Protein AF-A0A1X9T159-F1 (afdb_monomer)

Structure (mmCIF, N/CA/C/O backbone):
data_AF-A0A1X9T159-F1
#
_entry.id   AF-A0A1X9T159-F1
#
loop_
_atom_site.group_PDB
_atom_site.id
_atom_site.type_symbol
_atom_site.label_atom_id
_atom_site.label_alt_id
_atom_site.label_comp_id
_atom_site.label_asym_id
_atom_site.label_entity_id
_atom_site.label_seq_id
_atom_site.pdbx_PDB_ins_code
_atom_site.Cartn_x
_atom_site.Cartn_y
_atom_site.Cartn_z
_atom_site.occupancy
_atom_site.B_iso_or_equiv
_atom_site.auth_seq_id
_atom_site.auth_comp_id
_atom_site.auth_asym_id
_atom_site.auth_atom_id
_atom_site.pdbx_PDB_model_num
ATOM 1 N N . MET A 1 1 ? -26.073 11.735 0.065 1.00 35.75 1 MET A N 1
ATOM 2 C CA . MET A 1 1 ? -25.604 10.568 0.854 1.00 35.75 1 MET A CA 1
ATOM 3 C C . MET A 1 1 ? -25.920 10.839 2.324 1.00 35.75 1 MET A C 1
ATOM 5 O O . MET A 1 1 ? -25.965 12.012 2.668 1.00 35.75 1 MET A O 1
ATOM 9 N N . PRO A 1 2 ? -26.220 9.846 3.181 1.00 28.45 2 PRO A N 1
ATOM 10 C CA . PRO A 1 2 ? -26.526 10.132 4.581 1.00 28.45 2 PRO A CA 1
ATOM 11 C C . PRO A 1 2 ? -25.245 10.512 5.338 1.00 28.45 2 PRO A C 1
ATOM 13 O O . PRO A 1 2 ? -24.278 9.751 5.332 1.00 28.45 2 PRO A O 1
ATOM 16 N N . ASN A 1 3 ? -25.256 11.681 5.982 1.00 31.55 3 ASN A N 1
ATOM 17 C CA . ASN A 1 3 ? -24.201 12.163 6.872 1.00 31.55 3 ASN A CA 1
ATOM 18 C C . ASN A 1 3 ? -24.038 11.200 8.055 1.00 31.55 3 ASN A C 1
ATOM 20 O O . ASN A 1 3 ? -24.925 11.094 8.903 1.00 31.55 3 ASN A O 1
ATOM 24 N N . ILE A 1 4 ? -22.915 10.482 8.116 1.00 37.25 4 ILE A N 1
ATOM 25 C CA . ILE A 1 4 ? -22.576 9.648 9.273 1.00 37.25 4 ILE A CA 1
ATOM 26 C C . ILE A 1 4 ? -21.888 10.547 10.303 1.00 37.25 4 ILE A C 1
ATOM 28 O O . ILE A 1 4 ? -20.709 10.864 10.183 1.00 37.25 4 ILE A O 1
ATOM 32 N N . THR A 1 5 ? -22.629 10.948 11.334 1.00 35.34 5 THR A N 1
ATOM 33 C CA . THR A 1 5 ? -22.074 11.654 12.495 1.00 35.34 5 THR A CA 1
ATOM 34 C C . THR A 1 5 ? -21.415 10.637 13.428 1.00 35.34 5 THR A C 1
ATOM 36 O O . THR A 1 5 ? -22.101 9.908 14.143 1.00 35.34 5 THR A O 1
ATOM 39 N N . LEU A 1 6 ? -20.082 10.569 13.436 1.00 38.62 6 LEU A N 1
ATOM 40 C CA . LEU A 1 6 ? -19.331 9.793 14.428 1.00 38.62 6 LEU A CA 1
ATOM 41 C C . LEU A 1 6 ? -19.043 10.684 15.640 1.00 38.62 6 LEU A C 1
ATOM 43 O O . LEU A 1 6 ? -18.161 11.536 15.603 1.00 38.62 6 LEU A O 1
ATOM 47 N N . GLY A 1 7 ? -19.819 10.503 16.709 1.00 31.33 7 GLY A N 1
ATOM 48 C CA . GLY A 1 7 ? -19.561 11.146 17.993 1.00 31.33 7 GLY A CA 1
ATOM 49 C C . GLY A 1 7 ? -18.451 10.414 18.740 1.00 31.33 7 GLY A C 1
ATOM 50 O O . GLY A 1 7 ? -18.676 9.331 19.276 1.00 31.33 7 GLY A O 1
ATOM 51 N N . PHE A 1 8 ? -17.260 11.003 18.799 1.00 38.16 8 PHE A N 1
ATOM 52 C CA . PHE A 1 8 ? -16.244 10.593 19.764 1.00 38.16 8 PHE A CA 1
ATOM 53 C C . PHE A 1 8 ? -16.618 11.194 21.123 1.00 38.16 8 PHE A C 1
ATOM 55 O O . PHE A 1 8 ? -16.882 12.393 21.217 1.00 38.16 8 PHE A O 1
ATOM 62 N N . ARG A 1 9 ? -16.692 10.370 22.177 1.00 30.67 9 ARG A N 1
ATOM 63 C CA . ARG A 1 9 ? -16.934 10.846 23.549 1.00 30.67 9 ARG A CA 1
ATOM 64 C C . ARG A 1 9 ? -15.690 11.580 24.056 1.00 30.67 9 ARG A C 1
ATOM 66 O O . ARG A 1 9 ? -14.872 11.009 24.766 1.00 30.67 9 ARG A O 1
ATOM 73 N N . PHE A 1 10 ? -15.584 12.857 23.725 1.00 34.25 10 PHE A N 1
ATOM 74 C CA . PHE A 1 10 ? -14.921 13.829 24.582 1.00 34.25 10 PHE A CA 1
ATOM 75 C C . PHE A 1 10 ? -15.982 14.425 25.502 1.00 34.25 10 PHE A C 1
ATOM 77 O O . PHE A 1 10 ? -17.131 14.596 25.091 1.00 34.25 10 PHE A O 1
ATOM 84 N N . LYS A 1 11 ? -15.624 14.719 26.754 1.00 34.88 11 LYS A N 1
ATOM 85 C CA . LYS A 1 11 ? -16.440 15.608 27.583 1.00 34.88 11 LYS A CA 1
ATOM 86 C C . LYS A 1 11 ? -16.699 16.885 26.760 1.00 34.88 11 LYS A C 1
ATOM 88 O O . LYS A 1 11 ? -15.767 17.599 26.419 1.00 34.88 11 LYS A O 1
ATOM 93 N N . GLU A 1 12 ? -17.959 17.055 26.368 1.00 31.53 12 GLU A N 1
ATOM 94 C CA . GLU A 1 12 ? -18.596 18.267 25.833 1.00 31.53 12 GLU A CA 1
ATOM 95 C C . GLU A 1 12 ? -18.164 18.849 24.472 1.00 31.53 12 GLU A C 1
ATOM 97 O O . GLU A 1 12 ? -18.587 19.951 24.143 1.00 31.53 12 GLU A O 1
ATOM 102 N N . PHE A 1 13 ? -17.470 18.112 23.596 1.00 28.25 13 PHE A N 1
ATOM 103 C CA . PHE A 1 13 ? -17.322 18.531 22.187 1.00 28.25 13 PHE A CA 1
ATOM 104 C C . PHE A 1 13 ? -17.550 17.370 21.208 1.00 28.25 13 PHE A C 1
ATOM 106 O O . PHE A 1 13 ? -16.718 16.476 21.065 1.00 28.25 13 PHE A O 1
ATOM 113 N N . ILE A 1 14 ? -18.680 17.393 20.487 1.00 35.16 14 ILE A N 1
ATOM 114 C CA . ILE A 1 14 ? -18.911 16.524 19.323 1.00 35.16 14 ILE A CA 1
ATOM 115 C C . ILE A 1 14 ? -18.157 17.134 18.139 1.00 35.16 14 ILE A C 1
ATOM 117 O O . ILE A 1 14 ? -18.641 18.056 17.483 1.00 35.16 14 ILE A O 1
ATOM 121 N N . MET A 1 15 ? -16.965 16.616 17.849 1.00 35.03 15 MET A N 1
ATOM 122 C CA . MET A 1 15 ? -16.254 16.945 16.616 1.00 35.03 15 MET A CA 1
ATOM 123 C C . MET A 1 15 ? -16.992 16.277 15.444 1.00 35.03 15 MET A C 1
ATOM 125 O O . MET A 1 15 ? -16.942 15.058 15.281 1.00 35.03 15 MET A O 1
ATOM 129 N N . LYS A 1 16 ? -17.719 17.058 14.636 1.00 38.03 16 LYS A N 1
ATOM 130 C CA . LYS A 1 16 ? -18.302 16.582 13.373 1.00 38.03 16 LYS A CA 1
ATOM 131 C C . LYS A 1 16 ? -17.158 16.314 12.391 1.00 38.03 16 LYS A C 1
ATOM 133 O O . LYS A 1 16 ? -16.663 17.231 11.747 1.00 38.03 16 LYS A O 1
ATOM 138 N N . ILE A 1 17 ? -16.695 15.069 12.305 1.00 45.28 17 ILE A N 1
ATOM 139 C CA . ILE A 1 17 ? -15.738 14.676 11.268 1.00 45.28 17 ILE A CA 1
ATOM 140 C C . ILE A 1 17 ? -16.513 14.554 9.958 1.00 45.28 17 ILE A C 1
ATOM 142 O O . ILE A 1 17 ? -17.240 13.585 9.753 1.00 45.28 17 ILE A O 1
ATOM 146 N N . GLU A 1 18 ? -16.351 15.521 9.060 1.00 46.72 18 GLU A N 1
ATOM 147 C CA . GLU A 1 18 ? -16.756 15.363 7.664 1.00 46.72 18 GLU A CA 1
ATOM 148 C C . GLU A 1 18 ? -15.850 14.307 7.015 1.00 46.72 18 GLU A C 1
ATOM 150 O O . GLU A 1 18 ? -14.733 14.577 6.562 1.00 46.72 18 GLU A O 1
ATOM 155 N N . VAL A 1 19 ? -16.331 13.063 7.008 1.00 56.28 19 VAL A N 1
ATOM 156 C CA . VAL A 1 19 ? -15.742 11.935 6.264 1.00 56.28 19 VAL A CA 1
ATOM 157 C C . VAL A 1 19 ? -15.712 12.229 4.752 1.00 56.28 19 VAL A C 1
ATOM 159 O O . VAL A 1 19 ? -14.929 11.628 4.023 1.00 56.28 19 VAL A O 1
ATOM 162 N N . GLU A 1 20 ? -16.499 13.213 4.299 1.00 55.28 20 GLU A N 1
ATOM 163 C CA . GLU A 1 20 ? -16.811 13.524 2.899 1.00 55.28 20 GLU A CA 1
ATOM 164 C C . GLU A 1 20 ? -15.613 13.765 1.977 1.00 55.28 20 GLU A C 1
ATOM 166 O O . GLU A 1 20 ? -15.715 13.467 0.791 1.00 55.28 20 GLU A O 1
ATOM 171 N N . LYS A 1 21 ? -14.476 14.274 2.468 1.00 68.88 21 LYS A N 1
ATOM 172 C CA . LYS A 1 21 ? -13.348 14.576 1.566 1.00 68.88 21 LYS A CA 1
ATOM 173 C C . LYS A 1 21 ? -12.429 13.385 1.296 1.00 68.88 21 LYS A C 1
ATOM 175 O O . LYS A 1 21 ? -11.822 13.323 0.238 1.00 68.88 21 LYS A O 1
ATOM 180 N N . GLY A 1 22 ? -12.308 12.432 2.226 1.00 82.44 22 GLY A N 1
ATOM 181 C CA . GLY A 1 22 ? -11.391 11.289 2.070 1.00 82.44 22 GLY A CA 1
ATOM 182 C C . GLY A 1 22 ? -9.904 11.649 1.929 1.00 82.44 22 GLY A C 1
ATOM 183 O O . GLY A 1 22 ? -9.109 10.820 1.503 1.00 82.44 22 GLY A O 1
ATOM 184 N N . ASP A 1 23 ? -9.518 12.871 2.278 1.00 88.88 23 ASP A N 1
ATOM 185 C CA . ASP A 1 23 ? -8.164 13.397 2.117 1.00 88.88 23 ASP A CA 1
ATOM 186 C C . ASP A 1 23 ? -7.140 12.680 3.005 1.00 88.88 23 ASP A C 1
ATOM 188 O O . ASP A 1 23 ? -7.198 12.776 4.237 1.00 88.88 23 ASP A O 1
ATOM 192 N N . LEU A 1 24 ? -6.167 12.002 2.388 1.00 91.25 24 LEU A N 1
ATOM 193 C CA . LEU A 1 24 ? -5.085 11.319 3.090 1.00 91.25 24 LEU A CA 1
ATOM 194 C C . LEU A 1 24 ? -3.722 11.791 2.581 1.00 91.25 24 LEU A C 1
ATOM 196 O O . LEU A 1 24 ? -3.432 11.745 1.390 1.00 91.25 24 LEU A O 1
ATOM 200 N N . SER A 1 25 ? -2.862 12.204 3.512 1.00 90.81 25 SER A N 1
ATOM 201 C CA . SER A 1 25 ? -1.459 12.518 3.243 1.00 90.81 25 SER A CA 1
ATOM 202 C C . SER A 1 25 ? -0.529 11.848 4.239 1.00 90.81 25 SER A C 1
ATOM 204 O O . SER A 1 25 ? -0.899 11.670 5.398 1.00 90.81 25 SER A O 1
ATOM 206 N N . TYR A 1 26 ? 0.682 11.506 3.818 1.00 90.44 26 TYR A N 1
ATOM 207 C CA . TYR A 1 26 ? 1.738 10.997 4.697 1.00 90.44 26 TYR A CA 1
ATOM 208 C C . TYR A 1 26 ? 3.111 11.171 4.034 1.00 90.44 26 TYR A C 1
ATOM 210 O O . TYR A 1 26 ? 3.201 11.398 2.826 1.00 90.44 26 TYR A O 1
ATOM 218 N N . ALA A 1 27 ? 4.185 11.085 4.820 1.00 89.75 27 ALA A N 1
ATOM 219 C CA . ALA A 1 27 ? 5.559 11.239 4.344 1.00 89.75 27 ALA A CA 1
ATOM 220 C C . ALA A 1 27 ? 5.908 10.219 3.249 1.00 89.75 27 ALA A C 1
ATOM 222 O O . ALA A 1 27 ? 5.654 9.026 3.413 1.00 89.75 27 ALA A O 1
ATOM 223 N N . ASN A 1 28 ? 6.597 10.649 2.188 1.00 85.38 28 ASN A N 1
ATOM 224 C CA . ASN A 1 28 ? 7.065 9.748 1.124 1.00 85.38 28 ASN A CA 1
ATOM 225 C C . ASN A 1 28 ? 7.920 8.588 1.668 1.00 85.38 28 ASN A C 1
ATOM 227 O O . ASN A 1 28 ? 7.867 7.477 1.142 1.00 85.38 28 ASN A O 1
ATOM 231 N N . GLU A 1 29 ? 8.658 8.823 2.760 1.00 83.62 29 GLU A N 1
ATOM 232 C CA . GLU A 1 29 ? 9.450 7.795 3.445 1.00 83.62 29 GLU A CA 1
ATOM 233 C C . GLU A 1 29 ? 8.598 6.576 3.837 1.00 83.62 29 GLU A C 1
ATOM 235 O O . GLU A 1 29 ? 9.060 5.445 3.709 1.00 83.62 29 GLU A O 1
ATOM 240 N N . MET A 1 30 ? 7.329 6.769 4.214 1.00 85.50 30 MET A N 1
ATOM 241 C CA . MET A 1 30 ? 6.422 5.675 4.572 1.00 85.50 30 MET A CA 1
ATOM 242 C C . MET A 1 30 ? 6.231 4.678 3.424 1.00 85.50 30 MET A C 1
ATOM 244 O O . MET A 1 30 ? 6.241 3.473 3.656 1.00 85.50 30 MET A O 1
ATOM 248 N N . ASN A 1 31 ? 6.092 5.156 2.182 1.00 82.38 31 ASN A N 1
ATOM 249 C CA . ASN A 1 31 ? 5.940 4.285 1.011 1.00 82.38 31 ASN A CA 1
ATOM 250 C C . ASN A 1 31 ? 7.198 3.469 0.721 1.00 82.38 31 ASN A C 1
ATOM 252 O O . ASN A 1 31 ? 7.088 2.312 0.331 1.00 82.38 31 ASN A O 1
ATOM 256 N N . MET A 1 32 ? 8.370 4.082 0.890 1.00 73.81 32 MET A N 1
ATOM 257 C CA . MET A 1 32 ? 9.659 3.451 0.592 1.00 73.81 32 MET A CA 1
ATOM 258 C C . MET A 1 32 ? 10.083 2.459 1.676 1.00 73.81 32 MET A C 1
ATOM 260 O O . MET A 1 32 ? 10.881 1.563 1.421 1.00 73.81 32 MET A O 1
ATOM 264 N N . THR A 1 33 ? 9.559 2.638 2.886 1.00 73.94 33 THR A N 1
ATOM 265 C CA . THR A 1 33 ? 10.037 1.943 4.079 1.00 73.94 33 THR A CA 1
ATOM 266 C C . THR A 1 33 ? 9.091 0.844 4.550 1.00 73.94 33 THR A C 1
ATOM 268 O O . THR A 1 33 ? 9.539 -0.160 5.104 1.00 73.94 33 THR A O 1
ATOM 271 N N . LEU A 1 34 ? 7.779 1.009 4.358 1.00 78.75 34 LEU A N 1
ATOM 272 C CA . LEU A 1 34 ? 6.819 -0.017 4.748 1.00 78.75 34 LEU A CA 1
ATOM 273 C C . LEU A 1 34 ? 6.783 -1.143 3.723 1.00 78.75 34 LEU A C 1
ATOM 275 O O . LEU A 1 34 ? 6.321 -0.972 2.595 1.00 78.75 34 LEU A O 1
ATOM 279 N N . SER A 1 35 ? 7.199 -2.323 4.170 1.00 76.38 35 SER A N 1
ATOM 280 C CA . SER A 1 35 ? 7.023 -3.562 3.426 1.00 76.38 35 SER A CA 1
ATOM 281 C C . SER A 1 35 ? 5.671 -4.174 3.775 1.00 76.38 35 SER A C 1
ATOM 283 O O . SER A 1 35 ? 5.401 -4.513 4.928 1.00 76.38 35 SER A O 1
ATOM 285 N N . PHE A 1 36 ? 4.803 -4.313 2.775 1.00 86.69 36 PHE A N 1
ATOM 286 C CA . PHE A 1 36 ? 3.519 -4.987 2.949 1.00 86.69 36 PHE A CA 1
ATOM 287 C C . PHE A 1 36 ? 3.68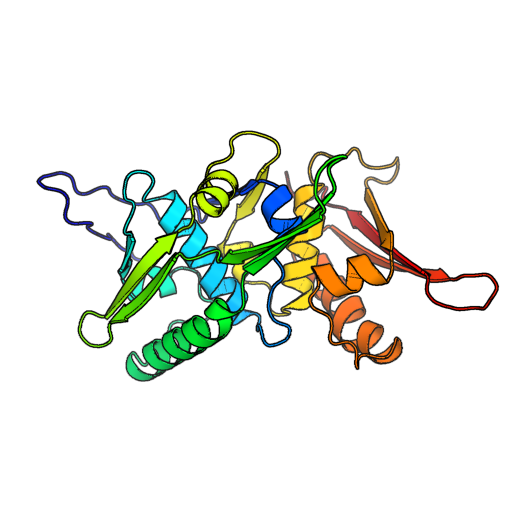4 -6.497 2.723 1.00 86.69 36 PHE A C 1
ATOM 289 O O . PHE A 1 36 ? 4.439 -6.899 1.833 1.00 86.69 36 PHE A O 1
ATOM 296 N N . PRO A 1 37 ? 2.966 -7.355 3.466 1.00 87.56 37 PRO A N 1
ATOM 297 C CA . PRO A 1 37 ? 3.009 -8.795 3.253 1.00 87.56 37 PRO A CA 1
ATOM 298 C C . PRO A 1 37 ? 2.580 -9.172 1.833 1.00 87.56 37 PRO A C 1
ATOM 300 O O . PRO A 1 37 ? 1.602 -8.641 1.309 1.00 87.56 37 PRO A O 1
ATOM 303 N N . GLU A 1 38 ? 3.229 -10.167 1.227 1.00 89.31 38 GLU A N 1
ATOM 304 C CA . GLU A 1 38 ? 2.828 -10.679 -0.095 1.00 89.31 38 GLU A CA 1
ATOM 305 C C . GLU A 1 38 ? 1.365 -11.169 -0.121 1.00 89.31 38 GLU A C 1
ATOM 307 O O . GLU A 1 38 ? 0.717 -11.163 -1.172 1.00 89.31 38 GLU A O 1
ATOM 312 N N . SER A 1 39 ? 0.833 -11.577 1.036 1.00 90.06 39 SER A N 1
ATOM 313 C CA . SER A 1 39 ? -0.543 -12.041 1.240 1.00 90.06 39 SER A CA 1
ATOM 314 C C . SER A 1 39 ? -1.585 -10.920 1.312 1.00 90.06 39 SER A C 1
ATOM 316 O O . SER A 1 39 ? -2.783 -11.220 1.326 1.00 90.06 39 SER A O 1
ATOM 318 N N . PHE A 1 40 ? -1.173 -9.645 1.335 1.00 92.06 40 PHE A N 1
ATOM 319 C CA . PHE A 1 40 ? -2.111 -8.527 1.279 1.00 92.06 40 PHE A CA 1
ATOM 320 C C . PHE A 1 40 ? -2.922 -8.563 -0.016 1.00 92.06 40 PHE A C 1
ATOM 322 O O . PHE A 1 40 ? -2.416 -8.824 -1.111 1.00 92.06 40 PHE A O 1
ATOM 329 N N . THR A 1 41 ? -4.204 -8.276 0.134 1.00 93.38 41 THR A N 1
ATOM 330 C CA . THR A 1 41 ? -5.185 -8.100 -0.931 1.00 93.38 41 THR A CA 1
ATOM 331 C C . THR A 1 41 ? -5.484 -6.615 -1.121 1.00 93.38 41 THR A C 1
ATOM 333 O O . THR A 1 41 ? -5.100 -5.772 -0.309 1.00 93.38 41 THR A O 1
ATOM 336 N N . ALA A 1 42 ? -6.216 -6.277 -2.182 1.00 94.12 42 ALA A N 1
ATOM 337 C CA . ALA A 1 42 ? -6.700 -4.914 -2.388 1.00 94.12 42 ALA A CA 1
ATOM 338 C C . ALA A 1 42 ? -7.565 -4.415 -1.213 1.00 94.12 42 ALA A C 1
ATOM 340 O O . ALA A 1 42 ? -7.446 -3.258 -0.814 1.00 94.12 42 ALA A O 1
ATOM 341 N N . SER A 1 43 ? -8.372 -5.294 -0.612 1.00 92.25 43 SER A N 1
ATOM 342 C CA . SER A 1 43 ? -9.180 -4.966 0.566 1.00 92.25 43 SER A CA 1
ATOM 343 C C . SER A 1 43 ? -8.336 -4.724 1.817 1.00 92.25 43 SER A C 1
ATOM 345 O O . SER A 1 43 ? -8.666 -3.833 2.594 1.00 92.25 43 SER A O 1
ATOM 347 N N . ASP A 1 44 ? -7.230 -5.454 2.000 1.00 93.81 44 ASP A N 1
ATOM 348 C CA . ASP A 1 44 ? -6.319 -5.209 3.127 1.00 93.81 44 ASP A CA 1
ATOM 349 C C . ASP A 1 44 ? -5.645 -3.830 2.992 1.00 93.81 44 ASP A C 1
ATOM 351 O O . ASP A 1 44 ? -5.532 -3.098 3.973 1.00 93.81 44 ASP A O 1
ATOM 355 N N . PHE A 1 45 ? -5.274 -3.419 1.772 1.00 94.69 45 PHE A N 1
ATOM 356 C CA . PHE A 1 45 ? -4.807 -2.050 1.518 1.00 94.69 45 PHE A CA 1
ATOM 357 C C . PHE A 1 45 ? -5.876 -1.003 1.841 1.00 94.69 45 PHE A C 1
ATOM 359 O O . PHE A 1 45 ? -5.572 -0.004 2.491 1.00 94.69 45 PHE A O 1
ATOM 366 N N . ASN A 1 46 ? -7.122 -1.232 1.420 1.00 94.75 46 ASN A N 1
ATOM 367 C CA . ASN A 1 46 ? -8.229 -0.324 1.722 1.00 94.75 46 ASN A CA 1
ATOM 368 C C . ASN A 1 46 ? -8.420 -0.170 3.234 1.00 94.75 46 ASN A C 1
ATOM 370 O O . ASN A 1 46 ? -8.524 0.951 3.727 1.00 94.75 46 ASN A O 1
ATOM 374 N N . MET A 1 47 ? -8.399 -1.283 3.972 1.00 94.06 47 MET A N 1
ATOM 375 C CA . MET A 1 47 ? -8.503 -1.285 5.430 1.00 94.06 47 MET A CA 1
ATOM 376 C C . MET A 1 47 ? -7.345 -0.517 6.077 1.00 94.06 47 MET A C 1
ATOM 378 O O . MET A 1 47 ? -7.580 0.360 6.905 1.00 94.06 47 MET A O 1
ATOM 382 N N . PHE A 1 48 ? -6.103 -0.785 5.663 1.00 94.81 48 PHE A N 1
ATOM 383 C CA . PHE A 1 48 ? -4.925 -0.110 6.208 1.00 94.81 48 PHE A CA 1
ATOM 384 C C . PHE A 1 48 ? -4.983 1.409 6.030 1.00 94.81 48 PHE A C 1
ATOM 386 O O . PHE A 1 48 ? -4.853 2.146 7.004 1.00 94.81 48 PHE A O 1
ATOM 393 N N . PHE A 1 49 ? -5.230 1.893 4.811 1.00 94.56 49 PHE A N 1
ATOM 394 C CA . PHE A 1 49 ? -5.256 3.335 4.562 1.00 94.56 49 PHE A CA 1
ATOM 395 C C . PHE A 1 49 ? -6.500 4.021 5.141 1.00 94.56 49 PHE A C 1
ATOM 397 O O . PHE A 1 49 ? -6.417 5.181 5.539 1.00 94.56 49 PHE A O 1
ATOM 404 N N . THR A 1 50 ? -7.610 3.295 5.308 1.00 94.44 50 THR A N 1
ATOM 405 C CA . THR A 1 50 ? -8.760 3.768 6.097 1.00 94.44 50 THR A CA 1
ATOM 406 C C . THR A 1 50 ? -8.389 3.964 7.564 1.00 94.44 50 THR A C 1
ATOM 408 O O . THR A 1 50 ? -8.705 4.996 8.155 1.00 94.44 50 THR A O 1
ATOM 411 N N . ILE A 1 51 ? -7.658 3.018 8.154 1.00 94.25 51 ILE A N 1
ATOM 412 C CA . ILE A 1 51 ? -7.138 3.155 9.516 1.00 94.25 51 ILE A CA 1
ATOM 413 C C . ILE A 1 51 ? -6.185 4.356 9.608 1.00 94.25 51 ILE A C 1
ATOM 415 O O . ILE A 1 51 ? -6.337 5.174 10.513 1.00 94.25 51 ILE A O 1
ATOM 419 N N . CYS A 1 52 ? -5.263 4.528 8.653 1.00 94.06 52 CYS A N 1
ATOM 420 C CA . CYS A 1 52 ? -4.380 5.702 8.595 1.00 94.06 52 CYS A CA 1
ATOM 421 C C . CYS A 1 52 ? -5.156 7.026 8.529 1.00 94.06 52 CYS A C 1
ATOM 423 O O . CYS A 1 52 ? -4.773 7.989 9.194 1.00 94.06 52 CYS A O 1
ATOM 425 N N . TYR A 1 53 ? -6.251 7.076 7.766 1.00 93.81 53 TYR A N 1
ATOM 426 C CA . TYR A 1 53 ? -7.126 8.245 7.705 1.00 93.81 53 TYR A CA 1
ATOM 427 C C . TYR A 1 53 ? -7.704 8.593 9.081 1.00 93.81 53 TYR A C 1
ATOM 429 O O . TYR A 1 53 ? -7.585 9.737 9.520 1.00 93.81 53 TYR A O 1
ATOM 437 N N . PHE A 1 54 ? -8.258 7.616 9.803 1.00 92.69 54 PHE A N 1
ATOM 438 C CA . PHE A 1 54 ? -8.805 7.864 11.139 1.00 92.69 54 PHE A CA 1
ATOM 439 C C . PHE A 1 54 ? -7.726 8.199 12.171 1.00 92.69 54 PHE A C 1
ATOM 441 O O . PHE A 1 54 ? -7.943 9.097 12.981 1.00 92.69 54 PHE A O 1
ATOM 448 N N . ILE A 1 55 ? -6.536 7.590 12.088 1.00 92.12 55 ILE A N 1
ATOM 449 C CA . ILE A 1 55 ? -5.392 7.988 12.923 1.00 92.12 55 ILE A CA 1
ATOM 450 C C . ILE A 1 55 ? -5.066 9.469 12.721 1.00 92.12 55 ILE A C 1
ATOM 452 O O . ILE A 1 55 ? -4.870 10.201 13.684 1.00 92.12 55 ILE A O 1
ATOM 456 N N . LYS A 1 56 ? -5.057 9.953 11.474 1.00 89.12 56 LYS A N 1
ATOM 457 C CA . LYS A 1 56 ? -4.791 11.371 11.193 1.00 89.12 56 LYS A CA 1
ATOM 458 C C . LYS A 1 56 ? -5.866 12.326 11.699 1.00 89.12 56 LYS A C 1
ATOM 460 O O . LYS A 1 56 ? -5.577 13.517 11.863 1.00 89.12 56 LYS A O 1
ATOM 465 N N . LYS A 1 57 ? -7.099 11.846 11.868 1.00 86.81 57 LYS A N 1
ATOM 466 C CA . LYS A 1 57 ? -8.190 12.628 12.457 1.00 86.81 57 LYS A CA 1
ATOM 467 C C . LYS A 1 57 ? -8.078 12.676 13.979 1.00 86.81 57 LYS A C 1
ATOM 469 O O . LYS A 1 57 ? -8.389 13.710 14.557 1.00 86.81 57 LYS A O 1
ATOM 474 N N . ASP A 1 58 ? -7.554 11.624 14.597 1.00 85.62 58 ASP A N 1
ATOM 475 C CA . ASP A 1 58 ? -7.362 11.523 16.041 1.00 85.62 58 ASP A CA 1
ATOM 476 C C . ASP A 1 58 ? -5.914 11.850 16.469 1.00 85.62 58 ASP A C 1
ATOM 478 O O . ASP A 1 58 ? -5.150 10.996 16.917 1.00 85.62 58 ASP A O 1
ATOM 482 N N . ARG A 1 59 ? -5.499 13.111 16.270 1.00 75.44 59 ARG A N 1
ATOM 483 C CA . ARG A 1 59 ? -4.086 13.535 16.396 1.00 75.44 59 ARG A CA 1
ATOM 484 C C . ARG A 1 59 ? -3.522 13.510 17.815 1.00 75.44 59 ARG A C 1
ATOM 486 O O . ARG A 1 59 ? -2.304 13.479 17.972 1.00 75.44 59 ARG A O 1
ATOM 493 N N . PHE A 1 60 ? -4.387 13.606 18.819 1.00 77.62 60 PHE A N 1
ATOM 494 C CA . PHE A 1 60 ? -3.989 13.906 20.197 1.00 77.62 60 PHE A CA 1
ATOM 495 C C . PHE A 1 60 ? -4.006 12.684 21.113 1.00 77.62 60 PHE A C 1
ATOM 497 O O . PHE A 1 60 ? -3.511 12.766 22.232 1.00 77.62 60 PHE A O 1
ATOM 504 N N . ASN A 1 61 ? -4.546 11.556 20.647 1.00 82.25 61 ASN A N 1
ATOM 505 C CA . ASN A 1 61 ? -4.648 10.346 21.445 1.00 82.25 61 ASN A CA 1
ATOM 506 C C . ASN A 1 61 ? -3.548 9.338 21.087 1.00 82.25 61 ASN A C 1
ATOM 508 O O . ASN A 1 61 ? -3.212 9.102 19.923 1.00 82.25 61 ASN A O 1
ATOM 512 N N . ASP A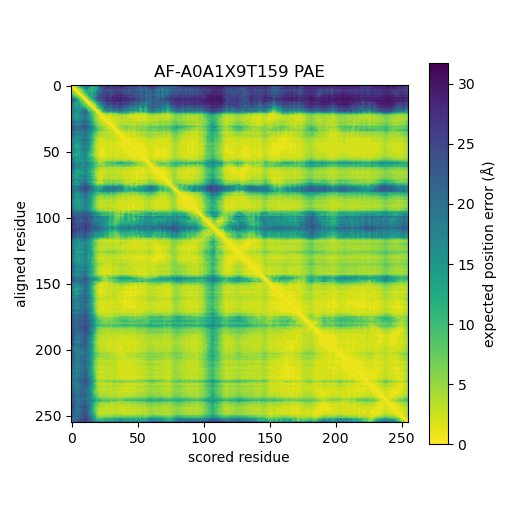 1 62 ? -2.986 8.700 22.111 1.00 84.94 62 ASP A N 1
ATOM 513 C CA . ASP A 1 62 ? -2.066 7.574 21.925 1.00 84.94 62 ASP A CA 1
ATOM 514 C C . ASP A 1 62 ? -2.800 6.278 21.601 1.00 84.94 62 ASP A C 1
ATOM 516 O O . ASP A 1 62 ? -2.353 5.505 20.752 1.00 84.94 62 ASP A O 1
ATOM 520 N N . LYS A 1 63 ? -3.972 6.102 22.214 1.00 92.75 63 LYS A N 1
ATOM 521 C CA . LYS A 1 63 ? -4.888 5.001 21.958 1.00 92.75 63 LYS A CA 1
ATOM 522 C C . LYS A 1 63 ? -6.092 5.505 21.174 1.00 92.75 63 LYS A C 1
ATOM 524 O O . LYS A 1 63 ? -6.852 6.333 21.664 1.00 92.75 63 LYS A O 1
ATOM 529 N N . ILE A 1 64 ? -6.288 4.944 19.990 1.00 93.94 64 ILE A N 1
ATOM 530 C CA . ILE A 1 64 ? -7.336 5.334 19.050 1.00 93.94 64 ILE A CA 1
ATOM 531 C C . ILE A 1 64 ? -8.375 4.214 19.002 1.00 93.94 64 ILE A C 1
ATOM 533 O O . ILE A 1 64 ? -8.030 3.031 18.928 1.00 93.94 64 ILE A O 1
ATOM 537 N N . GLU A 1 65 ? -9.657 4.569 19.056 1.00 94.00 65 GLU A N 1
ATOM 538 C CA . GLU A 1 65 ? -10.772 3.623 18.955 1.00 94.00 65 GLU A CA 1
ATOM 539 C C . GLU A 1 65 ? -11.642 3.973 17.747 1.00 94.00 65 GLU A C 1
ATOM 541 O O . GLU A 1 65 ? -12.302 5.007 17.712 1.00 94.00 65 GLU A O 1
ATOM 546 N N . ILE A 1 66 ? -11.644 3.098 16.740 1.00 92.81 66 ILE A N 1
ATOM 547 C CA . ILE A 1 66 ? -12.368 3.296 15.485 1.00 92.81 66 ILE A CA 1
ATOM 548 C C . ILE A 1 66 ? -13.584 2.363 15.466 1.00 92.81 66 ILE A C 1
ATOM 550 O O . ILE A 1 66 ? -13.411 1.13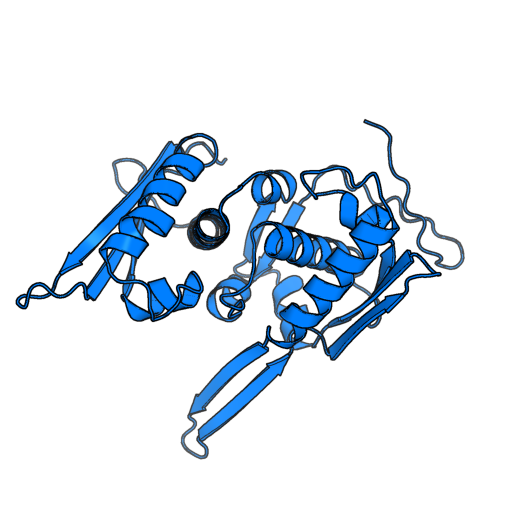8 15.479 1.00 92.81 66 ILE A O 1
ATOM 554 N N . PRO A 1 67 ? -14.819 2.888 15.406 1.00 92.12 67 PRO A N 1
ATOM 555 C CA . PRO A 1 67 ? -16.004 2.064 15.205 1.00 92.12 67 PRO A CA 1
ATOM 556 C C . PRO A 1 67 ? -15.941 1.296 13.883 1.00 92.12 67 PRO A C 1
ATOM 558 O O . PRO A 1 67 ? -15.497 1.825 12.866 1.00 92.12 67 PRO A O 1
ATOM 561 N N . PHE A 1 68 ? -16.448 0.066 13.854 1.00 89.50 68 PHE A N 1
ATOM 562 C CA . PHE A 1 68 ? -16.503 -0.736 12.627 1.00 89.50 68 PHE A CA 1
ATOM 563 C C . PHE A 1 68 ? -17.283 -0.020 11.516 1.00 89.50 68 PHE A C 1
ATOM 565 O O . PHE A 1 68 ? -16.822 0.024 10.382 1.00 89.50 68 PHE A O 1
ATOM 572 N N . SER A 1 69 ? -18.385 0.656 11.845 1.00 87.00 69 SER A N 1
ATOM 573 C CA . SER A 1 69 ? -19.127 1.482 10.881 1.00 87.00 69 SER A CA 1
ATOM 574 C C . SER A 1 69 ? -18.273 2.579 10.233 1.00 87.00 69 SER A C 1
ATOM 576 O O . SER A 1 69 ? -18.485 2.915 9.074 1.00 87.00 69 SER A O 1
ATOM 578 N N . ALA A 1 70 ? -17.291 3.124 10.956 1.00 89.38 70 ALA A N 1
ATOM 579 C CA . ALA A 1 70 ? -16.368 4.116 10.423 1.00 89.38 70 ALA A CA 1
ATOM 580 C C . ALA A 1 70 ? -15.387 3.479 9.428 1.00 89.38 70 ALA A C 1
ATOM 582 O O . ALA A 1 70 ? -15.146 4.043 8.361 1.00 89.38 70 ALA A O 1
ATOM 583 N N . LEU A 1 71 ? -14.886 2.274 9.726 1.00 88.88 71 LEU A N 1
ATOM 584 C CA . LEU A 1 71 ? -14.006 1.512 8.830 1.00 88.88 71 LEU A CA 1
ATOM 585 C C . LEU A 1 71 ? -14.676 1.166 7.493 1.00 88.88 71 LEU A C 1
ATOM 587 O O . LEU A 1 71 ? -13.986 1.031 6.490 1.00 88.88 71 LEU A O 1
ATOM 591 N N . GLU A 1 72 ? -16.005 1.055 7.452 1.00 86.56 72 GLU A N 1
ATOM 592 C CA . GLU A 1 72 ? -16.752 0.789 6.216 1.00 86.56 72 GLU A CA 1
ATOM 593 C C . GLU A 1 72 ? -16.800 1.986 5.253 1.00 86.56 72 GLU A C 1
ATOM 595 O O . GLU A 1 72 ? -17.106 1.798 4.077 1.00 86.56 72 GLU A O 1
ATOM 600 N N . SER A 1 73 ? -16.470 3.201 5.709 1.00 85.25 73 SER A N 1
ATOM 601 C CA . SER A 1 73 ? -16.708 4.447 4.957 1.00 85.25 73 SER A CA 1
ATOM 602 C C . SER A 1 73 ? -16.033 4.500 3.582 1.00 85.25 73 SER A C 1
ATOM 604 O O . SER A 1 73 ? -16.572 5.105 2.658 1.00 85.25 73 SER A O 1
ATOM 606 N N . PHE A 1 74 ? -14.870 3.860 3.435 1.00 83.31 74 PHE A N 1
ATOM 607 C CA . PHE A 1 74 ? -14.095 3.849 2.188 1.00 83.31 74 PHE A CA 1
ATOM 608 C C . PHE A 1 74 ? -14.051 2.470 1.522 1.00 83.31 74 PHE A C 1
ATOM 610 O O . PHE A 1 74 ? -13.454 2.312 0.457 1.00 83.31 74 PHE A O 1
ATOM 617 N N . LEU A 1 75 ? -14.674 1.447 2.117 1.00 83.19 75 LEU A N 1
ATOM 618 C CA . LEU A 1 75 ? -14.645 0.107 1.542 1.00 83.19 75 LEU A CA 1
ATOM 619 C C . LEU A 1 75 ? -15.618 0.021 0.351 1.00 83.19 75 LEU A C 1
ATOM 621 O O . LEU A 1 75 ? -16.780 0.406 0.477 1.00 83.19 75 LEU A O 1
ATOM 625 N N . PRO A 1 76 ? -15.195 -0.536 -0.803 1.00 73.50 76 PRO A N 1
ATOM 626 C CA . PRO A 1 76 ? -16.016 -0.555 -2.018 1.00 73.50 76 PRO A CA 1
ATOM 627 C C . PRO A 1 76 ? -17.295 -1.403 -1.914 1.00 73.50 76 PRO A C 1
ATOM 629 O O . PRO A 1 76 ? -18.179 -1.294 -2.758 1.00 73.50 76 PRO A O 1
ATOM 632 N N . SER A 1 77 ? -17.423 -2.264 -0.901 1.00 67.50 77 SER A N 1
ATOM 633 C CA . SER A 1 77 ? -18.632 -3.055 -0.651 1.00 67.50 77 SER A CA 1
ATOM 634 C C . SER A 1 77 ? -19.215 -2.709 0.712 1.00 67.50 77 SER A C 1
ATOM 636 O O . SER A 1 77 ? -18.553 -2.909 1.726 1.00 67.50 77 SER A O 1
ATOM 638 N N . LYS A 1 78 ? -20.478 -2.261 0.744 1.00 64.19 78 LYS A N 1
ATOM 639 C CA . LYS A 1 78 ? -21.228 -2.117 2.000 1.00 64.19 78 LYS A CA 1
ATOM 640 C C . LYS A 1 78 ? -21.431 -3.491 2.619 1.00 64.19 78 LYS A C 1
ATOM 642 O O . LYS A 1 78 ? -22.044 -4.373 2.007 1.00 64.19 78 LYS A O 1
ATOM 647 N N . ILE A 1 79 ? -20.920 -3.685 3.827 1.00 64.06 79 ILE A N 1
ATOM 648 C CA . ILE A 1 79 ? -20.906 -5.005 4.441 1.00 64.06 79 ILE A CA 1
ATOM 649 C C . ILE A 1 79 ? -22.238 -5.236 5.139 1.00 64.06 79 ILE A C 1
ATOM 651 O O . ILE A 1 79 ? -22.506 -4.753 6.230 1.00 64.06 79 ILE A O 1
ATOM 655 N N . LYS A 1 80 ? -23.106 -6.013 4.491 1.00 65.38 80 LYS A N 1
ATOM 656 C CA . LYS A 1 80 ? -24.435 -6.331 5.034 1.00 65.38 80 LYS A CA 1
ATOM 657 C C . LYS A 1 80 ? -24.375 -7.263 6.254 1.00 65.38 80 LYS A C 1
ATOM 659 O O . LYS A 1 80 ? -25.330 -7.331 7.019 1.00 65.38 80 LYS A O 1
ATOM 664 N N . ASN A 1 81 ? -23.272 -7.995 6.440 1.00 77.44 81 ASN A N 1
ATOM 665 C CA . ASN A 1 81 ? -23.123 -9.010 7.485 1.00 77.44 81 ASN A CA 1
ATOM 666 C C . ASN A 1 81 ? -22.023 -8.628 8.491 1.00 77.44 81 ASN A C 1
ATOM 668 O O . ASN A 1 81 ? -20.835 -8.822 8.233 1.00 77.44 81 ASN A O 1
ATOM 672 N N . LYS A 1 82 ? -22.438 -8.163 9.677 1.00 76.88 82 LYS A N 1
ATOM 673 C CA . LYS A 1 82 ? -21.540 -7.746 10.770 1.00 76.88 82 LYS A CA 1
ATOM 674 C C . LYS A 1 82 ? -20.596 -8.852 11.257 1.00 76.88 82 LYS A C 1
ATOM 676 O O . LYS A 1 82 ? -19.466 -8.564 11.642 1.00 76.88 82 LYS A O 1
ATOM 681 N N . LYS A 1 83 ? -21.035 -10.120 11.248 1.00 81.19 83 LYS A N 1
ATOM 682 C CA . LYS A 1 83 ? -20.190 -11.260 11.650 1.00 81.19 83 LYS A CA 1
ATOM 683 C C . LYS A 1 83 ? -19.047 -11.445 10.656 1.00 81.19 83 LYS A C 1
ATOM 685 O O . LYS A 1 83 ? -17.894 -11.502 11.069 1.00 81.19 83 LYS A O 1
ATOM 690 N N . ARG A 1 84 ? -19.371 -11.460 9.360 1.00 83.00 84 ARG A N 1
ATOM 691 C CA . ARG A 1 84 ? -18.374 -11.552 8.289 1.00 83.00 84 ARG A CA 1
ATOM 692 C C . ARG A 1 84 ? -17.401 -10.376 8.330 1.00 83.00 84 ARG A C 1
ATOM 694 O O . ARG A 1 84 ? -16.204 -10.591 8.202 1.00 83.00 84 ARG A O 1
ATOM 701 N N . PHE A 1 85 ? -17.891 -9.159 8.579 1.00 85.06 85 PHE A N 1
ATOM 702 C CA . PHE A 1 85 ? -16.995 -8.008 8.674 1.00 85.06 85 PHE A CA 1
ATOM 703 C C . PHE A 1 85 ? -15.984 -8.146 9.808 1.00 85.06 85 PHE A C 1
ATOM 705 O O . PHE A 1 85 ? -14.797 -7.897 9.628 1.00 85.06 85 PHE A O 1
ATOM 712 N N . HIS A 1 86 ? -16.449 -8.581 10.979 1.0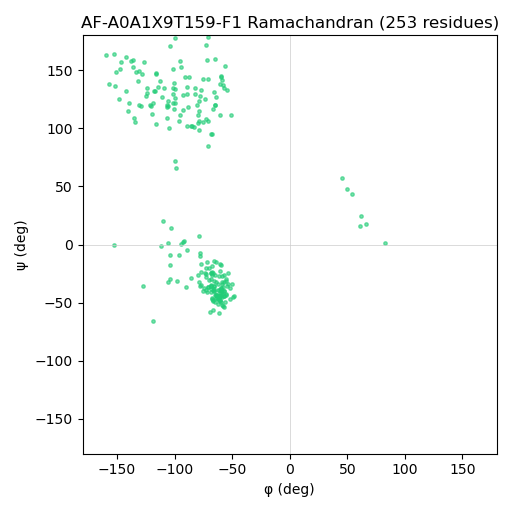0 86.25 86 HIS A N 1
ATOM 713 C CA . HIS A 1 86 ? -15.560 -8.836 12.099 1.00 86.25 86 HIS A CA 1
ATOM 714 C C . HIS A 1 86 ? -14.495 -9.886 11.750 1.00 86.25 86 HIS A C 1
ATOM 716 O O . HIS A 1 86 ? -13.328 -9.681 12.062 1.00 86.25 86 HIS A O 1
ATOM 722 N N . GLU A 1 87 ? -14.869 -10.973 11.069 1.00 88.19 87 GLU A N 1
ATOM 723 C CA . GLU A 1 87 ? -13.914 -11.983 10.592 1.00 88.19 87 GLU A CA 1
ATOM 724 C C . GLU A 1 87 ? -12.895 -11.397 9.602 1.00 88.19 87 GLU A C 1
ATOM 726 O O . GLU A 1 87 ? -11.713 -11.732 9.673 1.00 88.19 87 GLU A O 1
ATOM 731 N N . ASP A 1 88 ? -13.319 -10.498 8.713 1.00 89.00 88 ASP A N 1
ATOM 732 C CA . ASP A 1 88 ? -12.422 -9.803 7.785 1.00 89.00 88 ASP A CA 1
ATOM 733 C C . ASP A 1 88 ? -11.445 -8.876 8.531 1.00 89.00 88 ASP A C 1
ATOM 735 O O . ASP A 1 88 ? -10.252 -8.867 8.222 1.00 89.00 88 ASP A O 1
ATOM 739 N N . ILE A 1 89 ? -11.905 -8.167 9.571 1.00 90.06 89 ILE A N 1
ATOM 740 C CA . ILE A 1 89 ? -11.044 -7.359 10.450 1.00 90.06 89 ILE A CA 1
ATOM 741 C C . ILE A 1 89 ? -10.049 -8.246 11.202 1.00 90.06 89 ILE A C 1
ATOM 743 O O . ILE A 1 89 ? -8.875 -7.899 11.283 1.00 90.06 89 ILE A O 1
ATOM 747 N N . VAL A 1 90 ? -10.477 -9.393 11.734 1.00 90.44 90 VAL A N 1
ATOM 748 C CA . VAL A 1 90 ? -9.578 -10.329 12.431 1.00 90.44 90 VAL A CA 1
ATOM 749 C C . VAL A 1 90 ? -8.501 -10.850 11.477 1.00 90.44 90 VAL A C 1
ATOM 751 O O . VAL A 1 90 ? -7.318 -10.770 11.797 1.00 90.44 90 VAL A O 1
ATOM 754 N N . LYS A 1 91 ? -8.877 -11.275 10.263 1.00 91.25 91 LYS A N 1
ATOM 755 C CA . LYS A 1 91 ? -7.915 -11.694 9.227 1.00 91.25 91 LYS A CA 1
ATOM 756 C C . LYS A 1 91 ? -6.940 -10.577 8.862 1.00 91.25 91 LYS A C 1
ATOM 758 O O . LYS A 1 91 ? -5.759 -10.842 8.654 1.00 91.25 91 LYS A O 1
ATOM 763 N N . PHE A 1 92 ? -7.420 -9.339 8.767 1.00 91.38 92 PHE A N 1
ATOM 764 C CA . PHE A 1 92 ? -6.566 -8.178 8.540 1.00 91.38 92 PHE A CA 1
ATOM 765 C C . PHE A 1 92 ? -5.586 -7.964 9.703 1.00 91.38 92 PHE A C 1
ATOM 767 O O . PHE A 1 92 ? -4.391 -7.799 9.465 1.00 91.38 92 PHE A O 1
ATOM 774 N N . VAL A 1 93 ? -6.064 -8.030 10.951 1.00 89.50 93 VAL A N 1
ATOM 775 C CA . VAL A 1 93 ? -5.236 -7.915 12.162 1.00 89.50 93 VAL A CA 1
ATOM 776 C C . VAL A 1 93 ? -4.160 -9.004 12.210 1.00 89.50 93 VAL A C 1
ATOM 778 O O . VAL A 1 93 ? -3.026 -8.734 12.597 1.00 89.50 93 VAL A O 1
ATOM 781 N N . ASP A 1 94 ? -4.458 -10.224 11.772 1.00 87.81 94 ASP A N 1
ATOM 782 C CA . ASP A 1 94 ? -3.448 -11.281 11.716 1.00 87.81 94 ASP A CA 1
ATOM 783 C C . ASP A 1 94 ? -2.378 -11.020 10.653 1.00 87.81 94 ASP A C 1
ATOM 785 O O . ASP A 1 94 ? -1.194 -11.242 10.908 1.00 87.81 94 ASP A O 1
ATOM 789 N N . LYS A 1 95 ? -2.755 -10.476 9.491 1.00 89.00 95 LYS A N 1
ATOM 790 C CA . LYS A 1 95 ? -1.785 -10.098 8.453 1.00 89.00 95 LYS A CA 1
ATOM 791 C C . LYS A 1 95 ? -0.955 -8.876 8.847 1.00 89.00 95 LYS A C 1
ATOM 793 O O . LYS A 1 95 ? 0.222 -8.820 8.506 1.00 89.00 95 LYS A O 1
ATOM 798 N N . ILE A 1 96 ? -1.537 -7.891 9.537 1.00 81.94 96 ILE A N 1
ATOM 799 C CA . ILE A 1 96 ? -0.850 -6.626 9.835 1.00 81.94 96 ILE A CA 1
ATOM 800 C C . ILE A 1 96 ? 0.235 -6.756 10.904 1.00 81.94 96 ILE A C 1
ATOM 802 O O . ILE A 1 96 ? 1.151 -5.941 10.926 1.00 81.94 96 ILE A O 1
ATOM 806 N N . LYS A 1 97 ? 0.198 -7.808 11.734 1.00 70.38 97 LYS A N 1
ATOM 807 C CA . LYS A 1 97 ? 1.310 -8.166 12.638 1.00 70.38 97 LYS A CA 1
ATOM 808 C C . LYS A 1 97 ? 2.645 -8.305 11.894 1.00 70.38 97 LYS A C 1
ATOM 810 O O . LYS A 1 97 ? 3.698 -8.139 12.493 1.00 70.38 97 LYS A O 1
ATOM 815 N N . LEU A 1 98 ? 2.590 -8.598 10.593 1.00 67.12 98 LEU A N 1
ATOM 816 C CA . LEU A 1 98 ? 3.746 -8.746 9.712 1.00 67.12 98 LEU A CA 1
ATOM 817 C C . LEU A 1 98 ? 4.179 -7.427 9.046 1.00 67.12 98 LEU A C 1
ATOM 819 O O . LEU A 1 98 ? 5.169 -7.425 8.320 1.00 67.12 98 LEU A O 1
ATOM 823 N N . ILE A 1 99 ? 3.444 -6.322 9.238 1.00 71.06 99 ILE A N 1
ATOM 824 C CA . ILE A 1 99 ? 3.857 -4.998 8.757 1.00 71.06 99 ILE A CA 1
ATOM 825 C C . ILE A 1 99 ? 4.812 -4.401 9.778 1.00 71.06 99 ILE A C 1
ATOM 827 O O . ILE A 1 99 ? 4.425 -3.845 10.810 1.00 71.06 99 ILE A O 1
ATOM 831 N N . SER A 1 100 ? 6.082 -4.500 9.435 1.00 63.22 100 SER A N 1
ATOM 832 C CA . SER A 1 100 ? 7.186 -3.925 10.173 1.00 63.22 100 SER A CA 1
ATOM 833 C C . SER A 1 100 ? 8.130 -3.204 9.218 1.00 63.22 100 SER A C 1
ATOM 835 O O . SER A 1 100 ? 8.282 -3.556 8.045 1.00 63.22 100 SER A O 1
ATOM 837 N N . LYS A 1 101 ? 8.757 -2.149 9.726 1.00 63.75 101 LYS A N 1
ATOM 838 C CA . LYS A 1 101 ? 9.924 -1.538 9.110 1.00 63.75 101 LYS A CA 1
ATOM 839 C C . LYS A 1 101 ? 11.126 -2.398 9.482 1.00 63.75 101 LYS A C 1
ATOM 841 O O . LYS A 1 101 ? 11.528 -2.409 10.641 1.00 63.75 101 LYS A O 1
ATOM 846 N N . ILE A 1 102 ? 11.699 -3.088 8.502 1.00 56.94 102 ILE A N 1
ATOM 847 C CA . ILE A 1 102 ? 13.047 -3.647 8.625 1.00 56.94 102 ILE A CA 1
ATOM 848 C C . ILE A 1 102 ? 14.023 -2.517 8.305 1.00 56.94 102 ILE A C 1
ATOM 850 O O . ILE A 1 102 ? 13.874 -1.847 7.281 1.00 56.94 102 ILE A O 1
ATOM 854 N N . TYR A 1 103 ? 15.012 -2.290 9.162 1.00 61.56 103 TYR A N 1
ATOM 855 C CA . TYR A 1 103 ? 16.080 -1.338 8.887 1.00 61.56 103 TYR A CA 1
ATOM 856 C C . TYR A 1 103 ? 17.440 -1.905 9.273 1.00 61.56 103 TYR A C 1
ATOM 858 O O . TYR A 1 103 ? 17.570 -2.753 10.155 1.00 61.56 103 TYR A O 1
ATOM 866 N N . THR A 1 104 ? 18.466 -1.411 8.592 1.00 48.78 104 THR A N 1
ATOM 867 C CA . THR A 1 104 ? 19.860 -1.670 8.934 1.00 48.78 104 THR A CA 1
ATOM 868 C C . THR A 1 104 ? 20.563 -0.328 8.990 1.00 48.78 104 THR A C 1
ATOM 870 O O . THR A 1 104 ? 20.563 0.409 8.004 1.00 48.78 104 THR A O 1
ATOM 873 N N . ILE A 1 105 ? 21.109 0.012 10.151 1.00 68.00 105 ILE A N 1
ATOM 874 C CA . ILE A 1 105 ? 21.931 1.202 10.349 1.00 68.00 105 ILE A CA 1
ATOM 875 C C . ILE A 1 105 ? 23.363 0.705 10.472 1.00 68.00 105 ILE A C 1
ATOM 877 O O . ILE A 1 105 ? 23.666 -0.074 11.365 1.00 68.00 105 ILE A O 1
ATOM 881 N N . LYS A 1 106 ? 24.231 1.143 9.562 1.00 58.62 106 LYS A N 1
ATOM 882 C CA . LYS A 1 106 ? 25.672 0.913 9.657 1.00 58.62 106 LYS A CA 1
ATOM 883 C C . LYS A 1 106 ? 26.320 2.233 10.044 1.00 58.62 106 LYS A C 1
ATOM 885 O O . LYS A 1 106 ? 26.317 3.167 9.242 1.00 58.62 106 LYS A O 1
ATOM 890 N N . THR A 1 107 ? 26.813 2.326 11.268 1.00 71.69 107 THR A N 1
ATOM 891 C CA . THR A 1 107 ? 27.713 3.399 11.693 1.00 71.69 107 THR A CA 1
ATOM 892 C C . THR A 1 107 ? 29.152 2.884 11.661 1.00 71.69 107 THR A C 1
ATOM 894 O O . THR A 1 107 ? 29.402 1.725 11.332 1.00 71.69 107 THR A O 1
ATOM 897 N N . ILE A 1 108 ? 30.116 3.753 11.970 1.00 69.00 108 ILE A N 1
ATOM 898 C CA . ILE A 1 108 ? 31.520 3.344 12.146 1.00 69.00 108 ILE A CA 1
ATOM 899 C C . ILE A 1 108 ? 31.661 2.401 13.358 1.00 69.00 108 ILE A C 1
ATOM 901 O O . ILE A 1 108 ? 32.568 1.575 13.386 1.00 69.00 108 ILE A O 1
ATOM 905 N N . GLU A 1 109 ? 30.757 2.505 14.336 1.00 79.62 109 GLU A N 1
ATOM 906 C CA . GLU A 1 109 ? 30.829 1.802 15.621 1.00 79.62 109 GLU A CA 1
ATOM 907 C C . GLU A 1 109 ? 29.978 0.524 15.662 1.00 79.62 109 GLU A C 1
ATOM 909 O O . GLU A 1 109 ? 30.355 -0.432 16.334 1.00 79.62 109 GLU A O 1
ATOM 914 N N . GLU A 1 110 ? 28.848 0.475 14.946 1.00 72.81 110 GLU A N 1
ATOM 915 C CA . GLU A 1 110 ? 27.909 -0.646 15.031 1.00 72.81 110 GLU A CA 1
ATOM 916 C C . GLU A 1 110 ? 27.134 -0.880 13.724 1.00 72.81 110 GLU A C 1
ATOM 918 O O . GLU A 1 110 ? 26.791 0.046 12.983 1.00 72.81 110 GLU A O 1
ATOM 923 N N . GLU A 1 111 ? 26.800 -2.145 13.463 1.00 77.31 111 GLU A N 1
ATOM 924 C CA . GLU A 1 111 ? 25.785 -2.533 12.486 1.00 77.31 111 GLU A CA 1
ATOM 925 C C . GLU A 1 111 ? 24.517 -2.975 13.225 1.00 77.31 111 GLU A C 1
ATOM 927 O O . GLU A 1 111 ? 24.410 -4.100 13.706 1.00 77.31 111 GLU A O 1
ATOM 932 N N . VAL A 1 112 ? 23.537 -2.076 13.302 1.00 71.62 112 VAL A N 1
ATOM 933 C CA . VAL A 1 112 ? 22.254 -2.325 13.961 1.00 71.62 112 VAL A CA 1
ATOM 934 C C . VAL A 1 112 ? 21.252 -2.835 12.936 1.00 71.62 112 VAL A C 1
ATOM 936 O O . VAL A 1 112 ? 20.839 -2.104 12.033 1.00 71.62 112 VAL A O 1
ATOM 939 N N . TYR A 1 113 ? 20.807 -4.077 13.107 1.00 66.81 113 TYR A N 1
ATOM 940 C CA . TYR A 1 113 ? 19.659 -4.634 12.398 1.00 66.81 113 TYR A CA 1
ATOM 941 C C . TYR A 1 113 ? 18.424 -4.580 13.302 1.00 66.81 113 TYR A C 1
ATOM 943 O O . TYR A 1 113 ? 18.429 -5.147 14.393 1.00 66.81 113 TYR A O 1
ATOM 951 N N . GLY A 1 114 ? 17.364 -3.901 12.859 1.00 63.50 114 GLY A N 1
ATOM 952 C CA . GLY A 1 114 ? 16.173 -3.659 13.673 1.00 63.50 114 GLY A CA 1
ATOM 953 C C . GLY A 1 114 ? 14.856 -3.882 12.936 1.00 63.50 114 GLY A C 1
ATOM 954 O O . GLY A 1 114 ? 14.785 -3.855 11.702 1.00 63.50 114 GLY A O 1
ATOM 955 N N . LEU A 1 115 ? 13.804 -4.111 13.726 1.00 67.69 115 LEU A N 1
ATOM 956 C CA . LEU A 1 115 ? 12.441 -4.352 13.269 1.00 67.69 115 LEU A CA 1
ATOM 957 C C . LEU A 1 115 ? 11.452 -3.524 14.097 1.00 67.69 115 LEU A C 1
ATOM 959 O O . LEU A 1 115 ? 11.132 -3.894 15.223 1.00 67.69 115 LEU A O 1
ATOM 963 N N . ASP A 1 116 ? 10.912 -2.457 13.515 1.00 72.88 116 ASP A N 1
ATOM 964 C CA . ASP A 1 116 ? 9.883 -1.647 14.173 1.00 72.88 116 ASP A CA 1
ATOM 965 C C . ASP A 1 116 ? 8.496 -1.990 13.633 1.00 72.88 116 ASP A C 1
ATOM 967 O O . ASP A 1 116 ? 8.221 -1.849 12.439 1.00 72.88 116 ASP A O 1
ATOM 971 N N . ALA A 1 117 ? 7.583 -2.408 14.508 1.00 82.44 117 ALA A N 1
ATOM 972 C CA . ALA A 1 117 ? 6.184 -2.602 14.141 1.00 82.44 117 ALA A CA 1
ATOM 973 C C . ALA A 1 117 ? 5.483 -1.254 13.897 1.00 82.44 117 ALA A C 1
ATOM 975 O O . ALA A 1 117 ? 5.711 -0.279 14.618 1.00 82.44 117 ALA A O 1
ATOM 976 N N . PHE A 1 118 ? 4.583 -1.200 12.909 1.00 87.50 118 PHE A N 1
ATOM 977 C CA . PHE A 1 118 ? 3.785 0.008 12.660 1.00 87.50 118 PHE A CA 1
ATOM 978 C C . PHE A 1 118 ? 2.801 0.287 13.808 1.00 87.50 118 PHE A C 1
ATOM 980 O O . PHE A 1 118 ? 2.701 1.413 14.302 1.00 87.50 118 PHE A O 1
ATOM 987 N N . PHE A 1 119 ? 2.097 -0.756 14.253 1.00 89.31 119 PHE A N 1
ATOM 988 C CA . PHE A 1 119 ? 1.206 -0.722 15.410 1.00 89.31 119 PHE A CA 1
ATOM 989 C C . PHE A 1 119 ? 1.911 -1.344 16.613 1.00 89.31 119 PHE A C 1
ATOM 991 O O . PHE A 1 119 ? 2.406 -2.465 16.519 1.00 89.31 119 PHE A O 1
ATOM 998 N N . THR A 1 120 ? 1.916 -0.649 17.747 1.00 89.44 120 THR A N 1
ATOM 999 C CA . THR A 1 120 ? 2.364 -1.222 19.028 1.00 89.44 120 THR A CA 1
ATOM 1000 C C . THR A 1 120 ? 1.273 -2.088 19.658 1.00 89.44 120 THR A C 1
ATOM 1002 O O . THR A 1 120 ? 1.566 -3.029 20.389 1.00 89.44 120 THR A O 1
ATOM 1005 N N . SER A 1 121 ? 0.005 -1.807 19.342 1.00 89.94 121 SER A N 1
ATOM 1006 C CA . SER A 1 121 ? -1.167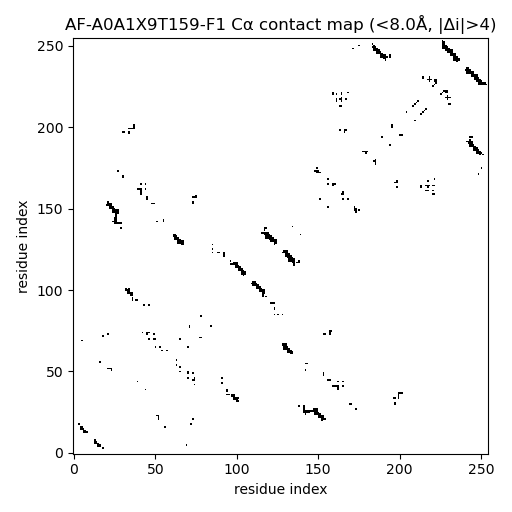 -2.552 19.804 1.00 89.94 121 SER A CA 1
ATOM 1007 C C . SER A 1 121 ? -2.280 -2.437 18.764 1.00 89.94 121 SER A C 1
ATOM 1009 O O . SER A 1 121 ? -2.523 -1.358 18.228 1.00 89.94 121 SER A O 1
ATOM 1011 N N . ILE A 1 122 ? -2.968 -3.538 18.462 1.00 91.94 122 ILE A N 1
ATOM 1012 C CA . ILE A 1 122 ? -4.180 -3.532 17.634 1.00 91.94 122 ILE A CA 1
ATOM 1013 C C . ILE A 1 122 ? -5.124 -4.654 18.085 1.00 91.94 122 ILE A C 1
ATOM 1015 O O . ILE A 1 122 ? -4.731 -5.814 18.198 1.00 91.94 122 ILE A O 1
ATOM 1019 N N . LYS A 1 123 ? -6.372 -4.304 18.408 1.00 91.81 123 LYS A N 1
ATOM 1020 C CA . LYS A 1 123 ? -7.357 -5.191 19.045 1.00 91.81 123 LYS A CA 1
ATOM 1021 C C . LYS A 1 123 ? -8.737 -4.983 18.431 1.00 91.81 123 LYS A C 1
ATOM 1023 O O . LYS A 1 123 ? -9.292 -3.886 18.490 1.00 91.81 123 LYS A O 1
ATOM 1028 N N . ALA A 1 124 ? -9.315 -6.046 17.879 1.00 92.19 124 ALA A N 1
ATOM 1029 C CA . ALA A 1 124 ? -10.667 -6.037 17.329 1.00 92.19 124 ALA A CA 1
ATOM 1030 C C . ALA A 1 124 ? -11.674 -6.543 18.372 1.00 92.19 124 ALA A C 1
ATOM 1032 O O . ALA A 1 124 ? -11.698 -7.727 18.706 1.00 92.19 124 ALA A O 1
ATOM 1033 N N . TYR A 1 125 ? -12.542 -5.666 18.874 1.00 88.69 125 TYR A N 1
ATOM 1034 C CA . TYR A 1 125 ? -13.556 -6.028 19.863 1.00 88.69 125 TYR A CA 1
ATOM 1035 C C . TYR A 1 125 ? -14.886 -6.328 19.180 1.00 88.69 125 TYR A C 1
ATOM 1037 O O . TYR A 1 125 ? -15.611 -5.417 18.778 1.00 88.69 125 TYR A O 1
ATOM 1045 N N . ARG A 1 126 ? -15.249 -7.612 19.107 1.00 87.44 126 ARG A N 1
ATOM 1046 C CA . ARG A 1 126 ? -16.493 -8.060 18.464 1.00 87.44 126 ARG A CA 1
ATOM 1047 C C . ARG A 1 126 ? -17.740 -7.426 19.074 1.00 87.44 126 ARG A C 1
ATOM 1049 O O . ARG A 1 126 ? -18.535 -6.848 18.346 1.00 87.44 126 ARG A O 1
ATOM 1056 N N . ASN A 1 127 ? -17.910 -7.511 20.391 1.00 88.38 127 ASN A N 1
ATOM 1057 C CA . ASN A 1 127 ? -19.151 -7.072 21.043 1.00 88.38 127 ASN A CA 1
ATOM 1058 C C . ASN A 1 127 ? -19.295 -5.545 21.034 1.00 88.38 127 ASN A C 1
ATOM 1060 O O . ASN A 1 127 ? -20.388 -5.032 20.827 1.00 88.38 127 ASN A O 1
ATOM 1064 N N . LYS A 1 128 ? -18.179 -4.824 21.198 1.00 90.12 128 LYS A N 1
ATOM 1065 C CA . LYS A 1 128 ? -18.145 -3.356 21.135 1.00 90.12 128 LYS A CA 1
ATOM 1066 C C . LYS A 1 128 ? -18.194 -2.817 19.699 1.00 90.12 128 LYS A C 1
ATOM 1068 O O . LYS A 1 128 ? -18.479 -1.643 19.525 1.00 90.12 128 LYS A O 1
ATOM 1073 N N . GLN A 1 129 ? -17.918 -3.653 18.691 1.00 88.69 129 GLN A N 1
ATOM 1074 C CA . GLN A 1 129 ? -17.796 -3.258 17.280 1.00 88.69 129 GLN A CA 1
ATOM 1075 C C . GLN A 1 129 ? -16.783 -2.117 17.079 1.00 88.69 129 GLN A C 1
ATOM 1077 O O . GLN A 1 129 ? -17.039 -1.165 16.343 1.00 88.69 129 GLN A O 1
ATOM 1082 N N . ILE A 1 130 ? -15.631 -2.212 17.751 1.00 91.69 130 ILE A N 1
ATOM 1083 C CA . ILE A 1 130 ? -14.539 -1.235 17.646 1.00 91.69 130 ILE A CA 1
ATOM 1084 C C . ILE A 1 130 ? -13.212 -1.927 17.348 1.00 91.69 130 ILE A C 1
ATOM 1086 O O . ILE A 1 130 ? -12.940 -3.032 17.830 1.00 91.69 130 ILE A O 1
ATOM 1090 N N . LEU A 1 131 ? -12.368 -1.245 16.585 1.00 93.88 131 LEU A N 1
ATOM 1091 C CA . LEU A 1 131 ? -10.950 -1.532 16.453 1.00 93.88 131 LEU A CA 1
ATOM 1092 C C . LEU A 1 131 ? -10.196 -0.543 17.344 1.00 93.88 131 LEU A C 1
ATOM 1094 O O . LEU A 1 131 ? -10.264 0.661 17.120 1.00 93.88 131 LEU A O 1
ATOM 1098 N N . SER A 1 132 ? -9.501 -1.042 18.359 1.00 94.31 132 SER A N 1
ATOM 1099 C CA . SER A 1 132 ? -8.632 -0.224 19.204 1.00 94.31 132 SER A CA 1
ATOM 1100 C C . SER A 1 132 ? -7.186 -0.423 18.788 1.00 94.31 132 SER A C 1
ATOM 1102 O O . SER A 1 132 ? -6.771 -1.566 18.595 1.00 94.31 132 SER A O 1
ATOM 1104 N N . LEU A 1 133 ? -6.428 0.658 18.656 1.00 93.94 133 LEU A N 1
ATOM 1105 C CA . LEU A 1 133 ? -5.046 0.600 18.208 1.00 93.94 133 LEU A CA 1
ATOM 1106 C C . LEU A 1 133 ? -4.172 1.667 18.859 1.00 93.94 133 LEU A C 1
ATOM 1108 O O . LEU A 1 133 ? -4.655 2.714 19.283 1.00 93.94 133 LEU A O 1
ATOM 1112 N N . GLU A 1 134 ? -2.877 1.391 18.874 1.00 92.38 134 GLU A N 1
ATOM 1113 C CA . GLU A 1 134 ? -1.805 2.306 19.245 1.00 92.38 134 GLU A CA 1
ATOM 1114 C C . GLU A 1 134 ? -0.722 2.216 18.165 1.00 92.38 134 GLU A C 1
ATOM 1116 O O . GLU A 1 134 ? -0.447 1.143 17.612 1.00 92.38 134 GLU A O 1
ATOM 1121 N N . VAL A 1 135 ? -0.135 3.359 17.825 1.00 90.81 135 VAL A N 1
ATOM 1122 C CA . VAL A 1 135 ? 0.786 3.504 16.691 1.00 90.81 135 VAL A CA 1
ATOM 1123 C C . VAL A 1 135 ? 2.167 3.854 17.219 1.00 90.81 135 VAL A C 1
ATOM 1125 O O . VAL A 1 135 ? 2.297 4.733 18.072 1.00 90.81 135 VAL A O 1
ATOM 1128 N N . ASN A 1 136 ? 3.202 3.200 16.690 1.00 88.44 136 ASN A N 1
ATOM 1129 C CA . ASN A 1 136 ? 4.582 3.501 17.060 1.00 88.44 136 ASN A CA 1
ATOM 1130 C C . ASN A 1 136 ? 4.920 4.974 16.744 1.00 88.44 136 ASN A C 1
ATOM 1132 O O . ASN A 1 136 ? 4.475 5.524 15.733 1.00 88.44 136 ASN A O 1
ATOM 1136 N N . LYS A 1 137 ? 5.750 5.607 17.583 1.00 88.31 137 LYS A N 1
ATOM 1137 C CA . LYS A 1 137 ? 6.218 6.992 17.410 1.00 88.31 137 LYS A CA 1
ATOM 1138 C C . LYS A 1 137 ? 6.732 7.280 15.991 1.00 88.31 137 LYS A C 1
ATOM 1140 O O . LYS A 1 137 ? 6.335 8.281 15.401 1.00 88.31 137 LYS A O 1
ATOM 1145 N N . LYS A 1 138 ? 7.533 6.389 15.399 1.00 84.12 138 LYS A N 1
ATOM 1146 C CA . LYS A 1 138 ? 8.059 6.554 14.033 1.00 84.12 138 LYS A CA 1
ATOM 1147 C C . LYS A 1 138 ? 6.953 6.520 12.976 1.00 84.12 138 LYS A C 1
ATOM 1149 O O . LYS A 1 138 ? 6.955 7.310 12.036 1.00 84.12 138 LYS A O 1
ATOM 1154 N N . ALA A 1 139 ? 5.969 5.639 13.145 1.00 87.25 139 ALA A N 1
ATOM 1155 C CA . ALA A 1 139 ? 4.801 5.597 12.272 1.00 87.25 139 ALA A CA 1
ATOM 1156 C C . ALA A 1 139 ? 3.938 6.867 12.410 1.00 87.25 139 ALA A C 1
ATOM 1158 O O . ALA A 1 139 ? 3.446 7.378 11.402 1.00 87.25 139 ALA A O 1
ATOM 1159 N N . LYS A 1 140 ? 3.817 7.442 13.618 1.00 88.69 140 LYS A N 1
ATOM 1160 C CA . LYS A 1 140 ? 3.194 8.763 13.814 1.00 88.69 140 LYS A CA 1
ATOM 1161 C C . LYS A 1 140 ? 3.959 9.860 13.065 1.00 88.69 140 LYS A C 1
ATOM 1163 O O . LYS A 1 140 ? 3.327 10.641 12.360 1.00 88.69 140 LYS A O 1
ATOM 1168 N N . GLU A 1 141 ? 5.291 9.893 13.140 1.00 87.75 141 GLU A N 1
ATOM 1169 C CA . GLU A 1 141 ? 6.111 10.856 12.380 1.00 87.75 141 GLU A CA 1
ATOM 1170 C C . GLU A 1 141 ? 5.817 10.789 10.874 1.00 87.75 141 GLU A C 1
ATOM 1172 O O . GLU A 1 141 ? 5.633 11.821 10.231 1.00 87.75 141 GLU A O 1
ATOM 1177 N N . PHE A 1 142 ? 5.673 9.585 10.313 1.00 87.88 142 PHE A N 1
ATOM 1178 C CA . PHE A 1 142 ? 5.287 9.416 8.911 1.00 87.88 142 PHE A CA 1
ATOM 1179 C C . PHE A 1 142 ? 3.889 9.951 8.596 1.00 87.88 142 PHE A C 1
ATOM 1181 O O . PHE A 1 142 ? 3.708 10.655 7.601 1.00 87.88 142 PHE A O 1
ATOM 1188 N N . LEU A 1 143 ? 2.895 9.632 9.426 1.00 88.94 143 LEU A N 1
ATOM 1189 C CA . LEU A 1 143 ? 1.507 10.044 9.206 1.00 88.94 143 LEU A CA 1
ATOM 1190 C C . LEU A 1 143 ? 1.294 11.551 9.399 1.00 88.94 143 LEU A C 1
ATOM 1192 O O . LEU A 1 143 ? 0.422 12.132 8.749 1.00 88.94 143 LEU A O 1
ATOM 1196 N N . PHE A 1 144 ? 2.068 12.189 10.277 1.00 88.44 144 PHE A N 1
ATOM 1197 C CA . PHE A 1 144 ? 1.914 13.600 10.638 1.00 88.44 144 PHE A CA 1
ATOM 1198 C C . PHE A 1 144 ? 2.972 14.529 10.036 1.00 88.44 144 PHE A C 1
ATOM 1200 O O . PHE A 1 144 ? 2.900 15.732 10.275 1.00 88.44 144 PHE A O 1
ATOM 1207 N N . SER A 1 145 ? 3.909 14.015 9.231 1.00 82.12 145 SER A N 1
ATOM 1208 C CA . SER A 1 145 ? 4.909 14.852 8.563 1.00 82.12 145 SER A CA 1
ATOM 1209 C C . SER A 1 145 ? 4.267 15.942 7.699 1.00 82.12 145 SER A C 1
ATOM 1211 O O . SER A 1 145 ? 3.359 15.680 6.906 1.00 82.12 145 SER A O 1
ATOM 1213 N N . PHE A 1 146 ? 4.800 17.158 7.821 1.00 72.50 146 PHE A N 1
ATOM 1214 C CA . PHE A 1 146 ? 4.437 18.320 7.006 1.00 72.50 146 PHE A CA 1
ATOM 1215 C C . PHE A 1 146 ? 5.382 18.535 5.815 1.00 72.50 146 PHE A C 1
ATOM 1217 O O . PHE A 1 146 ? 5.105 19.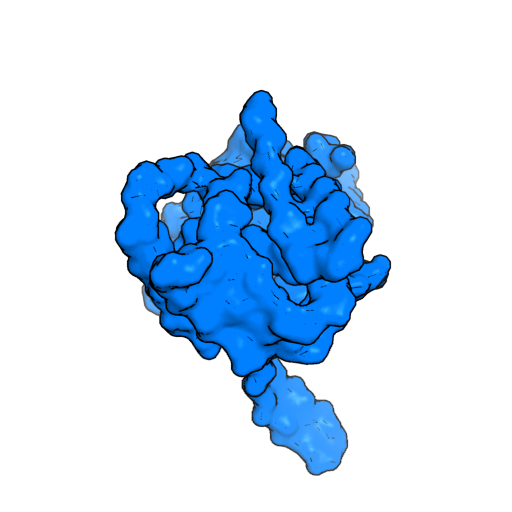364 4.951 1.00 72.50 146 PHE A O 1
ATOM 1224 N N . SER A 1 147 ? 6.491 17.796 5.745 1.00 69.38 147 SER A N 1
ATOM 1225 C CA . SER A 1 147 ? 7.494 17.919 4.687 1.00 69.38 147 SER A CA 1
ATOM 1226 C C . SER A 1 147 ? 7.516 16.669 3.806 1.00 69.38 147 SER A C 1
ATOM 1228 O O . SER A 1 147 ? 7.376 15.546 4.296 1.00 69.38 147 SER A O 1
ATOM 1230 N N . ARG A 1 148 ? 7.683 16.873 2.488 1.00 68.75 148 ARG A N 1
ATOM 1231 C CA . ARG A 1 148 ? 7.800 15.805 1.469 1.00 68.75 148 ARG A CA 1
ATOM 1232 C C . ARG A 1 148 ? 6.750 14.703 1.649 1.00 68.75 148 ARG A C 1
ATOM 1234 O O . ARG A 1 148 ? 7.074 13.526 1.828 1.00 68.75 148 ARG 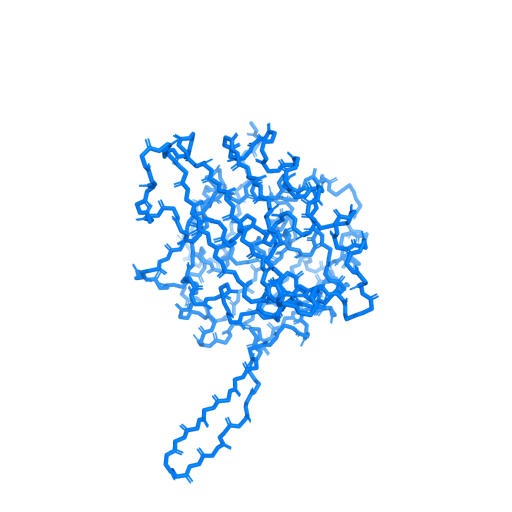A O 1
ATOM 1241 N N . TYR A 1 149 ? 5.490 15.116 1.636 1.00 77.50 149 TYR A N 1
ATOM 1242 C CA . TYR A 1 149 ? 4.352 14.219 1.730 1.00 77.50 149 TYR A CA 1
ATOM 1243 C C . TYR A 1 149 ? 3.737 13.992 0.355 1.00 77.50 149 TYR A C 1
ATOM 1245 O O . TYR A 1 149 ? 3.760 14.869 -0.512 1.00 77.50 149 TYR A O 1
ATOM 1253 N N . LEU A 1 150 ? 3.146 12.818 0.193 1.00 85.56 150 LEU A N 1
ATOM 1254 C CA . LEU A 1 150 ? 2.191 12.564 -0.869 1.00 85.56 150 LEU A CA 1
ATOM 1255 C C . LEU A 1 150 ? 0.782 12.774 -0.331 1.00 85.56 150 LEU A C 1
ATOM 1257 O O . LEU A 1 150 ? 0.548 12.696 0.878 1.00 85.56 150 LEU A O 1
ATOM 1261 N N . TYR A 1 151 ? -0.153 13.034 -1.233 1.00 87.38 151 TYR A N 1
ATOM 1262 C CA . TYR A 1 151 ? -1.551 13.280 -0.913 1.00 87.38 151 TYR A CA 1
ATOM 1263 C C . TYR A 1 151 ? -2.438 12.649 -1.986 1.00 87.38 151 TYR A C 1
ATOM 1265 O O . TYR A 1 151 ? -2.184 12.851 -3.172 1.00 87.38 151 TYR A O 1
ATOM 1273 N N . PHE A 1 152 ? -3.461 11.900 -1.573 1.00 90.06 152 PHE A N 1
ATOM 1274 C CA . PHE A 1 152 ? -4.494 11.352 -2.454 1.00 90.06 152 PHE A CA 1
ATOM 1275 C C . PHE A 1 152 ? -5.870 11.375 -1.803 1.00 90.06 152 PHE A C 1
ATOM 1277 O O . PHE A 1 152 ? -6.008 11.403 -0.577 1.00 90.06 152 PHE A O 1
ATOM 1284 N N . ASN A 1 153 ? -6.887 11.261 -2.653 1.00 91.38 153 ASN A N 1
ATOM 1285 C CA . ASN A 1 153 ? -8.238 10.965 -2.225 1.00 91.38 153 ASN A CA 1
ATOM 1286 C C . ASN A 1 153 ? -8.385 9.462 -1.920 1.00 91.38 153 ASN A C 1
ATOM 1288 O O . ASN A 1 153 ? -8.124 8.600 -2.763 1.00 91.38 153 ASN A O 1
ATOM 1292 N N . LEU A 1 154 ? -8.810 9.120 -0.706 1.00 93.06 154 LEU A N 1
ATOM 1293 C CA . LEU A 1 154 ? -8.933 7.730 -0.278 1.00 93.06 154 LEU A CA 1
ATOM 1294 C C . LEU A 1 154 ? -10.054 6.976 -1.012 1.00 93.06 154 LEU A C 1
ATOM 1296 O O . LEU A 1 154 ? -9.906 5.777 -1.235 1.00 93.06 154 LEU A O 1
ATOM 1300 N N . HIS A 1 155 ? -11.134 7.640 -1.445 1.00 90.75 155 HIS A N 1
ATOM 1301 C CA . HIS A 1 155 ? -12.170 6.989 -2.260 1.00 90.75 155 HIS A CA 1
ATOM 1302 C C . HIS A 1 155 ? -11.613 6.545 -3.612 1.00 90.75 155 HIS A C 1
ATOM 1304 O O . HIS A 1 155 ? -11.849 5.412 -4.033 1.00 90.75 155 HIS A O 1
ATOM 1310 N N . GLU A 1 156 ? -10.828 7.410 -4.253 1.00 91.69 156 GLU A N 1
ATOM 1311 C CA . GLU A 1 156 ? -10.122 7.096 -5.493 1.00 91.69 156 GLU A CA 1
ATOM 1312 C C . GLU A 1 156 ? -9.209 5.878 -5.294 1.00 91.69 156 GLU A C 1
ATOM 1314 O O . GLU A 1 156 ? -9.346 4.871 -5.996 1.00 91.69 156 GLU A O 1
ATOM 1319 N N . PHE A 1 157 ? -8.341 5.926 -4.278 1.00 94.75 157 PHE A N 1
ATOM 1320 C CA . PHE A 1 157 ? -7.440 4.820 -3.965 1.00 94.75 157 PHE A CA 1
ATOM 1321 C C . PHE A 1 157 ? -8.202 3.520 -3.702 1.00 94.75 157 PHE A C 1
ATOM 1323 O O . PHE A 1 157 ? -7.810 2.466 -4.207 1.00 94.75 157 PHE A O 1
ATOM 1330 N N . CYS A 1 158 ? -9.293 3.566 -2.933 1.00 93.69 158 CYS A N 1
ATOM 1331 C CA . CYS A 1 158 ? -10.094 2.392 -2.606 1.00 93.69 158 CYS A CA 1
ATOM 1332 C C . CYS A 1 158 ? -10.850 1.804 -3.803 1.00 93.69 158 CYS A C 1
ATOM 1334 O O . CYS A 1 158 ? -11.091 0.593 -3.798 1.00 93.69 158 CYS A O 1
ATOM 1336 N N . GLY A 1 159 ? -11.129 2.611 -4.831 1.00 92.69 159 GLY A N 1
ATOM 1337 C CA . GLY A 1 159 ? -11.715 2.178 -6.101 1.00 92.69 159 GLY A CA 1
ATOM 1338 C C . GLY A 1 159 ? -10.802 1.287 -6.949 1.00 92.69 159 GLY A C 1
ATOM 1339 O O . GLY A 1 159 ? -11.306 0.447 -7.692 1.00 92.69 159 GLY A O 1
ATOM 1340 N N . ILE A 1 160 ? -9.477 1.402 -6.790 1.00 95.94 160 ILE A N 1
ATOM 1341 C CA . ILE A 1 160 ? -8.507 0.568 -7.517 1.00 95.94 160 ILE A CA 1
ATOM 1342 C C . ILE A 1 160 ? -8.698 -0.893 -7.086 1.00 95.94 160 ILE A C 1
ATOM 1344 O O . ILE A 1 160 ? -8.678 -1.201 -5.893 1.00 95.94 160 ILE A O 1
ATOM 1348 N N . LYS A 1 161 ? -8.883 -1.822 -8.021 1.00 94.62 161 LYS A N 1
ATOM 1349 C CA . LYS A 1 161 ? -9.227 -3.222 -7.733 1.00 94.62 161 LYS A CA 1
ATOM 1350 C C . LYS A 1 161 ? -7.997 -4.099 -7.569 1.00 94.62 161 LYS A C 1
ATOM 1352 O O . LYS A 1 161 ? -8.001 -4.997 -6.727 1.00 94.62 161 LYS A O 1
ATOM 1357 N N . SER A 1 162 ? -6.935 -3.872 -8.339 1.00 95.50 162 SER A N 1
ATOM 1358 C CA . SER A 1 162 ? -5.711 -4.669 -8.218 1.00 95.50 162 SER A CA 1
ATOM 1359 C C . SER A 1 162 ? -4.833 -4.172 -7.073 1.00 95.50 162 SER A C 1
ATOM 1361 O O . SER A 1 162 ? -4.550 -2.982 -6.924 1.00 95.50 162 SER A O 1
ATOM 1363 N N . LYS A 1 163 ? -4.326 -5.112 -6.267 1.00 95.44 163 LYS A N 1
ATOM 1364 C CA . LYS A 1 163 ? -3.364 -4.795 -5.201 1.00 95.44 163 LYS A CA 1
ATOM 1365 C C . LYS A 1 163 ? -2.060 -4.213 -5.754 1.00 95.44 163 LYS A C 1
ATOM 1367 O O . LYS A 1 163 ? -1.445 -3.370 -5.113 1.00 95.44 163 LYS A O 1
ATOM 1372 N N . TYR A 1 164 ? -1.647 -4.665 -6.938 1.00 97.12 164 TYR A N 1
ATOM 1373 C CA . TYR A 1 164 ? -0.428 -4.186 -7.573 1.00 97.12 164 TYR A CA 1
ATOM 1374 C C . TYR A 1 164 ? -0.646 -2.794 -8.155 1.00 97.12 164 TYR A C 1
ATOM 1376 O O . TYR A 1 164 ? 0.195 -1.929 -7.933 1.00 97.12 164 TYR A O 1
ATOM 1384 N N . SER A 1 165 ? -1.811 -2.539 -8.760 1.00 97.50 165 SER A N 1
ATOM 1385 C CA . SER A 1 165 ? -2.185 -1.201 -9.226 1.00 97.50 165 SER A CA 1
ATOM 1386 C C . SER A 1 165 ? -2.218 -0.206 -8.067 1.00 97.50 165 SER A C 1
ATOM 1388 O O . SER A 1 165 ? -1.725 0.905 -8.211 1.00 97.50 165 SER A O 1
ATOM 1390 N N . LYS A 1 166 ? -2.698 -0.606 -6.877 1.00 96.25 166 LYS A N 1
ATOM 1391 C CA . LYS A 1 166 ? -2.625 0.231 -5.663 1.00 96.25 166 LYS A CA 1
ATOM 1392 C C . LYS A 1 166 ? -1.190 0.568 -5.267 1.00 96.25 166 LYS A C 1
ATOM 1394 O O . LYS A 1 166 ? -0.905 1.709 -4.913 1.00 96.25 166 LYS A O 1
ATOM 1399 N N . SER A 1 167 ? -0.281 -0.405 -5.293 1.00 94.94 167 SER A N 1
ATOM 1400 C CA . SER A 1 167 ? 1.134 -0.148 -5.001 1.00 94.94 167 SER A CA 1
ATOM 1401 C C . SER A 1 167 ? 1.773 0.766 -6.046 1.00 94.94 167 SER A C 1
ATOM 1403 O O . SER A 1 167 ? 2.442 1.721 -5.664 1.00 94.94 167 SER A O 1
ATOM 1405 N N . VAL A 1 168 ? 1.505 0.547 -7.337 1.00 95.81 168 VAL A N 1
ATOM 1406 C CA . VAL A 1 168 ? 1.970 1.431 -8.417 1.00 95.81 168 VAL A CA 1
ATOM 1407 C C . VAL A 1 168 ? 1.412 2.841 -8.235 1.00 95.81 168 VAL A C 1
ATOM 1409 O O . VAL A 1 168 ? 2.189 3.785 -8.216 1.00 95.81 168 VAL A O 1
ATOM 1412 N N . PHE A 1 169 ? 0.110 3.002 -7.993 1.00 95.25 169 PHE A N 1
ATOM 1413 C CA . PHE A 1 169 ? -0.517 4.299 -7.727 1.00 95.25 169 PHE A CA 1
ATOM 1414 C C . PHE A 1 169 ? 0.200 5.072 -6.614 1.00 95.25 169 PHE A C 1
ATOM 1416 O O . PHE A 1 169 ? 0.515 6.250 -6.779 1.00 95.25 169 PHE A O 1
ATOM 1423 N N . ARG A 1 170 ? 0.510 4.404 -5.493 1.00 93.00 170 ARG A N 1
ATOM 1424 C CA . ARG A 1 170 ? 1.241 5.021 -4.373 1.00 93.00 170 ARG A CA 1
ATOM 1425 C C . ARG A 1 170 ? 2.643 5.466 -4.771 1.00 93.00 170 ARG A C 1
ATOM 1427 O O . ARG A 1 170 ? 3.077 6.526 -4.330 1.00 93.00 170 ARG A O 1
ATOM 1434 N N . ILE A 1 171 ? 3.335 4.675 -5.589 1.00 92.06 171 ILE A N 1
ATOM 1435 C CA . ILE A 1 171 ? 4.649 5.039 -6.124 1.00 92.06 171 ILE A CA 1
ATOM 1436 C C . ILE A 1 171 ? 4.516 6.262 -7.030 1.00 92.06 171 ILE A C 1
ATOM 1438 O O . ILE A 1 171 ? 5.248 7.221 -6.842 1.00 92.06 171 ILE A O 1
ATOM 1442 N N . LEU A 1 172 ? 3.577 6.273 -7.976 1.00 92.25 172 LEU A N 1
ATOM 1443 C CA . LEU A 1 172 ? 3.440 7.367 -8.942 1.00 92.25 172 LEU A CA 1
ATOM 1444 C C . LEU A 1 172 ? 3.087 8.692 -8.269 1.00 92.25 172 LEU A C 1
ATOM 1446 O O . LEU A 1 172 ? 3.690 9.725 -8.557 1.00 92.25 172 LEU A O 1
ATOM 1450 N N . ILE A 1 173 ? 2.157 8.666 -7.314 1.00 89.56 173 ILE A N 1
ATOM 1451 C CA . ILE A 1 173 ? 1.666 9.896 -6.697 1.00 89.56 173 ILE A CA 1
ATOM 1452 C C . ILE A 1 173 ? 2.721 10.609 -5.842 1.00 89.56 173 ILE A C 1
ATOM 1454 O O . ILE A 1 173 ? 2.668 11.827 -5.677 1.00 89.56 173 ILE A O 1
ATOM 1458 N N . GLN A 1 174 ? 3.733 9.885 -5.351 1.00 87.06 174 GLN A N 1
ATOM 1459 C CA . GLN A 1 174 ? 4.851 10.491 -4.624 1.00 87.06 174 GLN A CA 1
ATOM 1460 C C . GLN A 1 174 ? 5.729 11.379 -5.527 1.00 87.06 174 GLN A C 1
ATOM 1462 O O . GLN A 1 174 ? 6.461 12.233 -5.028 1.00 87.06 174 GLN A O 1
ATOM 1467 N N . PHE A 1 175 ? 5.628 11.204 -6.851 1.00 84.94 175 PHE A N 1
ATOM 1468 C CA . PHE A 1 175 ? 6.336 11.974 -7.873 1.00 84.94 175 PHE A CA 1
ATOM 1469 C C . PHE A 1 175 ? 5.443 13.021 -8.566 1.00 84.94 175 PHE A C 1
ATOM 1471 O O . PHE A 1 175 ? 5.847 13.600 -9.577 1.00 84.94 175 PHE A O 1
ATOM 1478 N N . LYS A 1 176 ? 4.260 13.341 -8.012 1.00 75.81 176 LYS A N 1
ATOM 1479 C CA . LYS A 1 176 ? 3.354 14.368 -8.571 1.00 75.81 176 LYS A CA 1
ATOM 1480 C C . LYS A 1 176 ? 4.052 15.724 -8.787 1.00 75.81 176 LYS A C 1
ATOM 1482 O O . LYS A 1 176 ? 3.794 16.398 -9.776 1.00 75.81 176 LYS A O 1
ATOM 1487 N N . ASN A 1 177 ? 5.008 16.085 -7.929 1.00 76.38 177 ASN A N 1
ATOM 1488 C CA . ASN A 1 177 ? 5.730 17.364 -8.011 1.00 76.38 177 ASN A CA 1
ATOM 1489 C C . ASN A 1 177 ? 7.032 17.316 -8.836 1.00 76.38 177 ASN A C 1
ATOM 1491 O O . ASN A 1 177 ? 7.755 18.310 -8.894 1.00 76.38 177 ASN A O 1
ATOM 1495 N N . VAL A 1 178 ? 7.376 16.176 -9.445 1.00 81.38 178 VAL A N 1
ATOM 1496 C CA . VAL A 1 178 ? 8.534 16.086 -10.349 1.00 81.38 178 VAL A CA 1
ATOM 1497 C C . VAL A 1 178 ? 8.186 16.728 -11.689 1.00 81.38 178 VAL A C 1
ATOM 1499 O O . VAL A 1 178 ? 7.056 16.610 -12.154 1.00 81.38 178 VAL A O 1
ATOM 1502 N N . LYS A 1 179 ? 9.148 17.422 -12.309 1.00 80.38 179 LYS A N 1
ATOM 1503 C CA . LYS A 1 179 ? 8.958 18.025 -13.634 1.00 80.38 179 LYS A CA 1
ATOM 1504 C C . LYS A 1 179 ? 8.774 16.938 -14.693 1.00 80.38 179 LYS A C 1
ATOM 1506 O O . LYS A 1 179 ? 9.582 16.014 -14.768 1.00 80.38 179 LYS A O 1
ATOM 1511 N N . SER A 1 180 ? 7.744 17.086 -15.516 1.00 85.06 180 SER A N 1
ATOM 1512 C CA . SER A 1 180 ? 7.551 16.266 -16.710 1.00 85.06 180 SER A CA 1
ATOM 1513 C C . SER A 1 180 ? 8.562 16.616 -17.807 1.00 85.06 180 SER A C 1
ATOM 1515 O O . SER A 1 180 ? 9.122 17.716 -17.834 1.00 85.06 180 SER A O 1
ATOM 1517 N N . ASN A 1 181 ? 8.775 15.680 -18.728 1.00 84.19 181 ASN A N 1
ATOM 1518 C CA . ASN A 1 181 ? 9.491 15.908 -19.978 1.00 84.19 181 ASN A CA 1
ATOM 1519 C C . ASN A 1 181 ? 8.651 16.776 -20.947 1.00 84.19 181 ASN A C 1
ATOM 1521 O O . ASN A 1 181 ? 7.504 17.130 -20.666 1.00 84.19 181 ASN A O 1
ATOM 1525 N N . PHE A 1 182 ? 9.201 17.096 -22.123 1.00 82.38 182 PHE A N 1
ATOM 1526 C CA . PHE A 1 182 ? 8.524 17.918 -23.141 1.00 82.38 182 PHE A CA 1
ATOM 1527 C C . PHE A 1 182 ? 7.202 17.330 -23.668 1.00 82.38 182 PHE A C 1
ATOM 1529 O O . PHE A 1 182 ? 6.416 18.059 -24.265 1.00 82.38 182 PHE A O 1
ATOM 1536 N N . LYS A 1 183 ? 6.948 16.033 -23.456 1.00 83.81 183 LYS A N 1
ATOM 1537 C CA . LYS A 1 183 ? 5.706 15.343 -23.835 1.00 83.81 183 LYS A CA 1
ATOM 1538 C C . LYS A 1 183 ? 4.668 15.310 -22.706 1.00 83.81 183 LYS A C 1
ATOM 1540 O O . LYS A 1 183 ? 3.619 14.706 -22.883 1.00 83.81 183 LYS A O 1
ATOM 1545 N N . GLY A 1 184 ? 4.952 15.920 -21.552 1.00 86.44 184 GLY A N 1
ATOM 1546 C CA . GLY A 1 184 ? 4.090 15.860 -20.366 1.00 86.44 184 GLY A CA 1
ATOM 1547 C C . GLY A 1 184 ? 4.276 14.597 -19.518 1.00 86.44 184 GLY A C 1
ATOM 1548 O O . GLY A 1 184 ? 3.651 14.472 -18.469 1.00 86.44 184 GLY A O 1
ATOM 1549 N N . GLU A 1 185 ? 5.191 13.703 -19.895 1.00 90.94 185 GLU A N 1
ATOM 1550 C CA . GLU A 1 185 ? 5.399 12.416 -19.228 1.00 90.94 185 GLU A CA 1
ATOM 1551 C C . GLU A 1 185 ? 6.505 12.492 -18.164 1.00 90.94 185 GLU A C 1
ATOM 1553 O O . GLU A 1 185 ? 7.456 13.271 -18.261 1.00 90.94 185 GLU A O 1
ATOM 1558 N N . LYS A 1 186 ? 6.408 11.632 -17.156 1.00 92.38 186 LYS A N 1
ATOM 1559 C CA . LYS A 1 186 ? 7.408 11.421 -16.109 1.00 92.38 186 LYS A CA 1
ATOM 1560 C C . LYS A 1 186 ? 7.952 10.006 -16.209 1.00 92.38 186 LYS A C 1
ATOM 1562 O O . LYS A 1 186 ? 7.228 9.076 -16.563 1.00 92.38 186 LYS A O 1
ATOM 1567 N N . GLU A 1 187 ? 9.221 9.845 -15.852 1.00 92.38 187 GLU A N 1
ATOM 1568 C CA . GLU A 1 187 ? 9.906 8.555 -15.876 1.00 92.38 187 GLU A CA 1
ATOM 1569 C C . GLU A 1 187 ? 10.482 8.227 -14.501 1.00 92.38 187 GLU A C 1
ATOM 1571 O O . GLU A 1 187 ? 11.115 9.061 -13.852 1.00 92.38 187 GLU A O 1
ATOM 1576 N N . LEU A 1 188 ? 10.281 6.985 -14.072 1.00 91.81 188 LEU A N 1
ATOM 1577 C CA . LEU A 1 188 ? 10.869 6.428 -12.863 1.00 91.81 188 LEU A CA 1
ATOM 1578 C C . LEU A 1 188 ? 11.496 5.077 -13.183 1.00 91.81 188 LEU A C 1
ATOM 1580 O O . LEU A 1 188 ? 10.783 4.142 -13.541 1.00 91.81 188 LEU A O 1
ATOM 1584 N N . THR A 1 189 ? 12.800 4.940 -12.963 1.00 94.19 189 THR A N 1
ATOM 1585 C CA . THR A 1 189 ? 13.486 3.647 -13.065 1.00 94.19 189 THR A CA 1
ATOM 1586 C C . THR A 1 189 ? 13.678 3.042 -11.678 1.00 94.19 189 THR A C 1
ATOM 1588 O O . THR A 1 189 ? 14.236 3.667 -10.778 1.00 94.19 189 THR A O 1
ATOM 1591 N N . LEU A 1 190 ? 13.220 1.802 -11.508 1.00 93.88 190 LEU A N 1
ATOM 1592 C CA . LEU A 1 190 ? 13.423 0.994 -10.309 1.00 93.88 190 LEU A CA 1
ATOM 1593 C C . LEU A 1 190 ? 14.247 -0.233 -10.677 1.00 93.88 190 LEU A C 1
ATOM 1595 O O . LEU A 1 190 ? 13.904 -0.950 -11.618 1.00 93.88 190 LEU A O 1
ATOM 1599 N N . THR A 1 191 ? 15.286 -0.541 -9.899 1.00 96.38 191 THR A N 1
ATOM 1600 C CA . THR A 1 191 ? 15.985 -1.825 -10.059 1.00 96.38 191 THR A CA 1
ATOM 1601 C C . THR A 1 191 ? 14.994 -2.980 -9.907 1.00 96.38 191 THR A C 1
ATOM 1603 O O . THR A 1 191 ? 13.989 -2.878 -9.195 1.00 96.38 191 THR A O 1
ATOM 1606 N N . LYS A 1 192 ? 15.283 -4.129 -10.523 1.00 95.38 192 LYS A N 1
ATOM 1607 C CA . LYS A 1 192 ? 14.445 -5.333 -10.415 1.00 95.38 192 LYS A CA 1
ATOM 1608 C C . LYS A 1 192 ? 14.147 -5.701 -8.963 1.00 95.38 192 LYS A C 1
ATOM 1610 O O . LYS A 1 192 ? 13.037 -6.140 -8.674 1.00 95.38 192 LYS A O 1
ATOM 1615 N N . LYS A 1 193 ? 15.112 -5.517 -8.058 1.00 93.25 193 LYS A N 1
ATOM 1616 C CA . LYS A 1 193 ? 14.921 -5.750 -6.623 1.00 93.25 193 LYS A CA 1
ATOM 1617 C C . LYS A 1 193 ? 13.936 -4.740 -6.027 1.00 93.25 193 LYS A C 1
ATOM 1619 O O . LYS A 1 193 ? 12.900 -5.154 -5.520 1.00 93.25 193 LYS A O 1
ATOM 1624 N N . GLN A 1 194 ? 14.197 -3.439 -6.176 1.00 92.69 194 GLN A N 1
ATOM 1625 C CA . GLN A 1 194 ? 13.318 -2.382 -5.656 1.00 92.69 194 GLN A CA 1
ATOM 1626 C C . GLN A 1 194 ? 11.880 -2.517 -6.166 1.00 92.69 194 GLN A C 1
ATOM 1628 O O . GLN A 1 194 ? 10.941 -2.402 -5.386 1.00 92.69 194 GLN A O 1
ATOM 1633 N N . PHE A 1 195 ? 11.699 -2.806 -7.458 1.00 94.81 195 PHE A N 1
ATOM 1634 C CA . PHE A 1 195 ? 10.376 -2.991 -8.050 1.00 94.81 195 PHE A CA 1
ATOM 1635 C C . PHE A 1 195 ? 9.608 -4.138 -7.382 1.00 94.81 195 PHE A C 1
ATOM 1637 O O . PHE A 1 195 ? 8.431 -4.002 -7.057 1.00 94.81 195 PHE A O 1
ATOM 1644 N N . ARG A 1 196 ? 10.270 -5.273 -7.139 1.00 94.19 196 ARG A N 1
ATOM 1645 C CA . ARG A 1 196 ? 9.630 -6.415 -6.476 1.00 94.19 196 ARG A CA 1
ATOM 1646 C C . ARG A 1 196 ? 9.316 -6.138 -5.017 1.00 94.19 196 ARG A C 1
ATOM 1648 O O . ARG A 1 196 ? 8.233 -6.517 -4.579 1.00 94.19 196 ARG A O 1
ATOM 1655 N N . ASP A 1 197 ? 10.231 -5.488 -4.310 1.00 90.31 197 ASP A N 1
ATOM 1656 C CA . ASP A 1 197 ? 10.089 -5.199 -2.886 1.00 90.31 197 ASP A CA 1
ATOM 1657 C C . ASP A 1 197 ? 8.944 -4.196 -2.652 1.00 90.31 197 ASP A C 1
ATOM 1659 O O . ASP A 1 197 ? 8.032 -4.475 -1.876 1.00 90.31 197 ASP A O 1
ATOM 1663 N N . LEU A 1 198 ? 8.899 -3.090 -3.409 1.00 90.00 198 LEU A N 1
ATOM 1664 C CA . LEU A 1 198 ? 7.854 -2.059 -3.287 1.00 90.00 198 LEU A CA 1
ATOM 1665 C C . LEU A 1 198 ? 6.445 -2.566 -3.638 1.00 90.00 198 LEU A C 1
ATOM 1667 O O . LEU A 1 198 ? 5.448 -2.088 -3.091 1.00 90.00 198 LEU A O 1
ATOM 1671 N N . LEU A 1 199 ? 6.342 -3.520 -4.567 1.00 93.38 199 LEU A N 1
ATOM 1672 C CA . LEU A 1 199 ? 5.066 -4.108 -4.982 1.00 93.38 199 LEU A CA 1
ATOM 1673 C C . LEU A 1 199 ? 4.732 -5.404 -4.221 1.00 93.38 199 LEU A C 1
ATOM 1675 O O . LEU A 1 199 ? 3.691 -6.008 -4.497 1.00 93.38 199 LEU A O 1
ATOM 1679 N N . SER A 1 200 ? 5.589 -5.844 -3.292 1.00 92.25 200 SER A N 1
ATOM 1680 C CA . SER A 1 200 ? 5.467 -7.121 -2.576 1.00 92.25 200 SER A CA 1
ATOM 1681 C C . SER A 1 200 ? 5.229 -8.301 -3.534 1.00 92.25 200 SER A C 1
ATOM 1683 O O . SER A 1 200 ? 4.286 -9.089 -3.379 1.00 92.25 200 SER A O 1
ATOM 1685 N N . ILE A 1 201 ? 6.035 -8.386 -4.599 1.00 94.81 201 ILE A N 1
ATOM 1686 C CA . ILE A 1 201 ? 5.913 -9.413 -5.641 1.00 94.81 201 ILE A CA 1
ATOM 1687 C C . ILE A 1 201 ? 6.572 -10.716 -5.165 1.00 94.81 201 ILE A C 1
ATOM 1689 O O . ILE A 1 201 ? 7.797 -10.747 -5.009 1.00 94.81 201 ILE A O 1
ATOM 1693 N N . PRO A 1 202 ? 5.819 -11.833 -5.071 1.00 94.06 202 PRO A N 1
ATOM 1694 C CA . PRO A 1 202 ? 6.358 -13.108 -4.612 1.00 94.06 202 PRO A CA 1
ATOM 1695 C C . PRO A 1 202 ? 7.578 -13.555 -5.395 1.00 94.06 202 PRO A C 1
ATOM 1697 O O . PRO A 1 202 ? 7.521 -13.581 -6.623 1.00 94.06 202 PRO A O 1
ATOM 1700 N N . LYS A 1 203 ? 8.657 -13.990 -4.731 1.00 92.50 203 LYS A N 1
ATOM 1701 C CA . LYS A 1 203 ? 9.898 -14.462 -5.395 1.00 92.50 203 LYS A CA 1
ATOM 1702 C C . LYS A 1 203 ? 9.641 -15.503 -6.497 1.00 92.50 203 LYS A C 1
ATOM 1704 O O . LYS A 1 203 ? 10.276 -15.459 -7.545 1.00 92.50 203 LYS A O 1
ATOM 1709 N N . LYS A 1 204 ? 8.626 -16.357 -6.318 1.00 94.44 204 LYS A N 1
ATOM 1710 C CA . LYS A 1 204 ? 8.184 -17.371 -7.298 1.00 94.44 204 LYS A CA 1
ATOM 1711 C C . LYS A 1 204 ? 7.630 -16.812 -8.620 1.00 94.44 204 LYS A C 1
ATOM 1713 O O . LYS A 1 204 ? 7.449 -17.561 -9.579 1.00 94.44 204 LYS A O 1
ATOM 1718 N N . TYR A 1 205 ? 7.301 -15.521 -8.700 1.00 95.81 205 TYR A N 1
ATOM 1719 C CA . TYR A 1 205 ? 6.838 -14.912 -9.948 1.00 95.81 205 TYR A CA 1
ATOM 1720 C C . TYR A 1 205 ? 8.003 -14.767 -10.930 1.00 95.81 205 TYR A C 1
ATOM 1722 O O . TYR A 1 205 ? 8.872 -13.905 -10.759 1.00 95.81 205 TYR A O 1
ATOM 1730 N N . LYS A 1 206 ? 7.964 -15.602 -11.972 1.00 95.62 206 LYS A N 1
ATOM 1731 C CA . LYS A 1 206 ? 8.755 -15.487 -13.201 1.00 95.62 206 LYS A CA 1
ATOM 1732 C C . LYS A 1 206 ? 8.363 -14.222 -13.987 1.00 95.62 206 LYS A C 1
ATOM 1734 O O . LYS A 1 206 ? 7.239 -13.751 -13.804 1.00 95.62 206 LYS A O 1
ATOM 1739 N N . PRO A 1 207 ? 9.216 -13.710 -14.895 1.00 94.50 207 PRO A N 1
ATOM 1740 C CA . PRO A 1 207 ? 8.922 -12.511 -15.689 1.00 94.50 207 PRO A CA 1
ATOM 1741 C C . PRO A 1 207 ? 7.545 -12.524 -16.368 1.00 94.50 207 PRO A C 1
ATOM 1743 O O . PRO A 1 207 ? 6.784 -11.578 -16.209 1.00 94.50 207 PRO A O 1
ATOM 1746 N N . ALA A 1 208 ? 7.153 -13.641 -16.991 1.00 95.88 208 ALA A N 1
ATOM 1747 C CA . ALA A 1 208 ? 5.832 -13.776 -17.612 1.00 95.88 208 ALA A CA 1
ATOM 1748 C C . ALA A 1 208 ? 4.665 -13.597 -16.618 1.00 95.88 208 ALA A C 1
ATOM 1750 O O . ALA A 1 208 ? 3.652 -12.982 -16.948 1.00 95.88 208 ALA A O 1
ATOM 1751 N N . HIS A 1 209 ? 4.805 -14.079 -15.375 1.00 97.62 209 HIS A N 1
ATOM 1752 C CA . HIS A 1 209 ? 3.797 -13.856 -14.333 1.00 97.62 209 HIS A CA 1
ATOM 1753 C C . HIS A 1 209 ? 3.727 -12.386 -13.913 1.00 97.62 209 HIS A C 1
ATOM 1755 O O . HIS A 1 209 ? 2.645 -11.909 -13.587 1.00 97.62 209 HIS A O 1
ATOM 1761 N N . ILE A 1 210 ? 4.858 -11.674 -13.906 1.00 97.69 210 ILE A N 1
ATOM 1762 C CA . ILE A 1 210 ? 4.899 -10.239 -13.598 1.00 97.69 210 ILE A CA 1
ATOM 1763 C C . ILE A 1 210 ? 4.194 -9.467 -14.712 1.00 97.69 210 ILE A C 1
ATOM 1765 O O . ILE A 1 210 ? 3.310 -8.669 -14.423 1.00 97.69 210 ILE A O 1
ATOM 1769 N N . ASP A 1 211 ? 4.492 -9.769 -15.975 1.00 97.56 211 ASP A N 1
ATOM 1770 C CA . ASP A 1 211 ? 3.826 -9.138 -17.115 1.00 97.56 211 ASP A CA 1
ATOM 1771 C C . ASP A 1 211 ? 2.299 -9.327 -17.039 1.00 97.56 211 ASP A C 1
ATOM 1773 O O . ASP A 1 211 ? 1.543 -8.361 -17.134 1.00 97.56 211 ASP A O 1
ATOM 1777 N N . GLN A 1 212 ? 1.839 -10.562 -16.809 1.00 97.75 212 GLN A N 1
ATOM 1778 C CA . GLN A 1 212 ? 0.413 -10.907 -16.804 1.00 97.75 212 GLN A CA 1
ATOM 1779 C C . GLN A 1 212 ? -0.348 -10.424 -15.566 1.00 97.75 212 GLN A C 1
ATOM 1781 O O . GLN A 1 212 ? -1.515 -10.065 -15.680 1.00 97.75 212 GLN A O 1
ATOM 1786 N N . LYS A 1 213 ? 0.268 -10.462 -14.377 1.00 96.69 213 LYS A N 1
ATOM 1787 C CA . LYS A 1 213 ? -0.429 -10.201 -13.102 1.00 96.69 213 LYS A CA 1
ATOM 1788 C C . LYS A 1 213 ? -0.138 -8.827 -12.513 1.00 96.69 213 LYS A C 1
ATOM 1790 O O . LYS A 1 213 ? -0.866 -8.405 -11.621 1.00 96.69 213 LYS A O 1
ATOM 1795 N N . VAL A 1 214 ? 0.930 -8.169 -12.959 1.00 97.88 214 VAL A N 1
ATOM 1796 C CA . VAL A 1 214 ? 1.411 -6.902 -12.400 1.00 97.88 214 VAL A CA 1
ATOM 1797 C C . VAL A 1 214 ? 1.377 -5.822 -13.471 1.00 97.88 214 VAL A C 1
ATOM 1799 O O . VAL A 1 214 ? 0.576 -4.904 -13.346 1.00 97.88 214 VAL A O 1
ATOM 1802 N N . LEU A 1 215 ? 2.182 -5.935 -14.532 1.00 98.31 215 LEU A N 1
ATOM 1803 C CA . LEU A 1 215 ? 2.388 -4.827 -15.473 1.00 98.31 215 LEU A CA 1
ATOM 1804 C C . LEU A 1 215 ? 1.134 -4.529 -16.296 1.00 98.31 215 LEU A C 1
ATOM 1806 O O . LEU A 1 215 ? 0.612 -3.422 -16.213 1.00 98.31 215 LEU A O 1
ATOM 1810 N N . LYS A 1 216 ? 0.611 -5.520 -17.035 1.00 97.94 216 LYS A N 1
ATOM 1811 C CA . LYS A 1 216 ? -0.562 -5.321 -17.903 1.00 97.94 216 LYS A CA 1
ATOM 1812 C C . LYS A 1 216 ? -1.800 -4.871 -17.114 1.00 97.94 216 LYS A C 1
ATOM 1814 O O . LYS A 1 216 ? -2.399 -3.875 -17.514 1.00 97.94 216 LYS A O 1
ATOM 1819 N N . PRO A 1 217 ? -2.167 -5.511 -15.981 1.00 97.75 217 PRO A N 1
ATOM 1820 C CA . PRO A 1 217 ? -3.319 -5.062 -15.205 1.00 97.75 217 PRO A CA 1
ATOM 1821 C C . PRO A 1 217 ? -3.123 -3.676 -14.587 1.00 97.75 217 PRO A C 1
ATOM 1823 O O . PRO A 1 217 ? -4.084 -2.920 -14.528 1.00 97.75 217 PRO A O 1
ATOM 1826 N N . SER A 1 218 ? -1.903 -3.331 -14.147 1.00 98.19 218 SER A N 1
ATOM 1827 C CA . SER A 1 218 ? -1.646 -2.011 -13.553 1.00 98.19 218 SER A CA 1
ATOM 1828 C C . SER A 1 218 ? -1.645 -0.902 -14.596 1.00 98.19 218 SER A C 1
ATOM 1830 O O . SER A 1 218 ? -2.176 0.165 -14.325 1.00 98.19 218 SER A O 1
ATOM 1832 N N . SER A 1 219 ? -1.082 -1.152 -15.780 1.00 97.94 219 SER A N 1
ATOM 1833 C CA . SER A 1 219 ? -1.081 -0.195 -16.890 1.00 97.94 219 SER A CA 1
ATOM 1834 C C . SER A 1 219 ? -2.506 0.113 -17.355 1.00 97.94 219 SER A C 1
ATOM 1836 O O . SER A 1 219 ? -2.889 1.280 -17.361 1.00 97.94 219 SER A O 1
ATOM 1838 N N . SER A 1 220 ? -3.314 -0.920 -17.634 1.00 97.62 220 SER A N 1
ATOM 1839 C CA . SER A 1 220 ? -4.717 -0.751 -18.042 1.00 97.62 220 SER A CA 1
ATOM 1840 C C . SER A 1 220 ? -5.528 -0.051 -16.957 1.00 97.62 220 SER A C 1
ATOM 1842 O O . SER A 1 220 ? -6.014 1.049 -17.181 1.00 97.62 220 SER A O 1
ATOM 1844 N N . GLU A 1 221 ? -5.605 -0.617 -15.748 1.00 97.62 221 GLU A N 1
ATOM 1845 C CA . GLU A 1 221 ? -6.486 -0.071 -14.711 1.00 97.62 221 GLU A CA 1
ATOM 1846 C C . GLU A 1 221 ? -6.141 1.375 -14.340 1.00 97.62 221 GLU A C 1
ATOM 1848 O O . GLU A 1 221 ? -7.047 2.173 -14.110 1.00 97.62 221 GLU A O 1
ATOM 1853 N N . LEU A 1 222 ? -4.851 1.725 -14.274 1.00 96.75 222 LEU A N 1
ATOM 1854 C CA . LEU A 1 222 ? -4.438 3.078 -13.909 1.00 96.75 222 LEU A CA 1
ATOM 1855 C C . LEU A 1 222 ? -4.601 4.080 -15.056 1.00 96.75 222 LEU A C 1
ATOM 1857 O O . LEU A 1 222 ? -4.956 5.226 -14.786 1.00 96.75 222 LEU A O 1
ATOM 1861 N N . SER A 1 223 ? -4.392 3.674 -16.309 1.00 95.62 223 SER A N 1
ATOM 1862 C CA . SER A 1 223 ? -4.617 4.559 -17.463 1.00 95.62 223 SER A CA 1
ATOM 1863 C C . SER A 1 223 ? -6.108 4.792 -17.737 1.00 95.62 223 SER A C 1
ATOM 1865 O O . SER A 1 223 ? -6.482 5.849 -18.228 1.00 95.62 223 SER A O 1
ATOM 1867 N N . ASP A 1 224 ? -6.976 3.842 -17.379 1.00 92.88 224 ASP A N 1
ATOM 1868 C CA . ASP A 1 224 ? -8.410 3.925 -17.689 1.00 92.88 224 ASP A CA 1
ATOM 1869 C C . ASP A 1 224 ? -9.170 4.948 -16.825 1.00 92.88 224 ASP A C 1
ATOM 1871 O O . ASP A 1 224 ? -10.229 5.432 -17.223 1.00 92.88 224 ASP A O 1
ATOM 1875 N N . GLY A 1 225 ? -8.674 5.271 -15.627 1.00 86.25 225 GLY A N 1
ATOM 1876 C CA . GLY A 1 225 ? -9.440 6.103 -14.689 1.00 86.25 225 GLY A CA 1
ATOM 1877 C C . GLY A 1 225 ? -8.641 6.933 -13.696 1.00 86.25 225 GLY A C 1
ATOM 1878 O O . GLY A 1 225 ? -9.246 7.641 -12.894 1.00 86.25 225 GLY A O 1
ATOM 1879 N N . TYR A 1 226 ? -7.309 6.854 -13.716 1.00 91.12 226 TYR A N 1
ATOM 1880 C CA . TYR A 1 226 ? -6.475 7.456 -12.674 1.00 91.12 226 TYR A CA 1
ATOM 1881 C C . TYR A 1 226 ? -5.385 8.369 -13.236 1.00 91.12 226 TYR A C 1
ATOM 1883 O O . TYR A 1 226 ? -5.070 9.373 -12.607 1.00 91.12 226 TYR A O 1
ATOM 1891 N N . PHE A 1 227 ? -4.805 8.053 -14.384 1.00 93.12 227 PHE A N 1
ATOM 1892 C CA . PHE A 1 227 ? -3.736 8.805 -15.042 1.00 93.12 227 PHE A CA 1
ATOM 1893 C C . PHE A 1 227 ? -4.038 8.855 -16.538 1.00 93.12 227 PHE A C 1
ATOM 1895 O O . PHE A 1 227 ? -4.751 7.992 -17.034 1.00 93.12 227 PHE A O 1
ATOM 1902 N N . ASN A 1 228 ? -3.494 9.826 -17.269 1.00 93.81 228 ASN A N 1
ATOM 1903 C CA . ASN A 1 228 ? -3.635 9.842 -18.730 1.00 93.81 228 ASN A CA 1
ATOM 1904 C C . ASN A 1 228 ? -2.903 8.662 -19.378 1.00 93.81 228 ASN A C 1
ATOM 1906 O O . ASN A 1 228 ? -3.297 8.180 -20.437 1.00 93.81 228 ASN A O 1
ATOM 1910 N N . LYS A 1 229 ? -1.806 8.228 -18.748 1.00 94.88 229 LYS A N 1
ATOM 1911 C CA . LYS A 1 229 ? -0.963 7.136 -19.225 1.00 94.88 229 LYS A CA 1
ATOM 1912 C C . LYS A 1 229 ? -0.185 6.519 -18.072 1.00 94.88 229 LYS A C 1
ATOM 1914 O O . LYS A 1 229 ? 0.364 7.253 -17.251 1.00 94.88 229 LYS A O 1
ATOM 1919 N N . VAL A 1 230 ? -0.091 5.192 -18.050 1.00 97.19 230 VAL A N 1
ATOM 1920 C CA . VAL A 1 230 ? 0.859 4.421 -17.238 1.00 97.19 230 VAL A CA 1
ATOM 1921 C C . VAL A 1 230 ? 1.377 3.247 -18.061 1.00 97.19 230 VAL A C 1
ATOM 1923 O O . VAL A 1 230 ? 0.633 2.314 -18.353 1.00 97.19 230 VAL A O 1
ATOM 1926 N N . ASP A 1 231 ? 2.670 3.256 -18.361 1.00 97.06 231 ASP A N 1
ATOM 1927 C CA . ASP A 1 231 ? 3.361 2.215 -19.115 1.00 97.06 231 ASP A CA 1
ATOM 1928 C C . ASP A 1 231 ? 4.588 1.692 -18.377 1.00 97.06 231 ASP A C 1
ATOM 1930 O O . ASP A 1 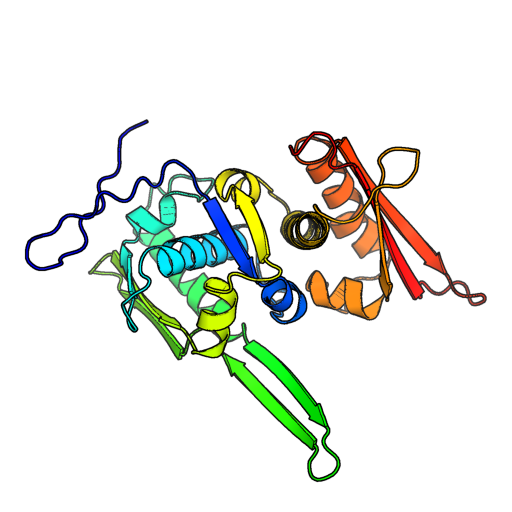231 ? 5.191 2.365 -17.538 1.00 97.06 231 ASP A O 1
ATOM 1934 N N . PHE A 1 232 ? 4.976 0.467 -18.729 1.00 97.88 232 PHE A N 1
ATOM 1935 C CA . PHE A 1 232 ? 6.141 -0.204 -18.170 1.00 97.88 232 PHE A CA 1
ATOM 1936 C C . PHE A 1 232 ? 7.092 -0.636 -19.279 1.00 97.88 232 PHE A C 1
ATOM 1938 O O . PHE A 1 232 ? 6.697 -1.330 -20.215 1.00 97.88 232 PHE A O 1
ATOM 1945 N N . VAL A 1 233 ? 8.369 -0.302 -19.117 1.00 97.38 233 VAL A N 1
ATOM 1946 C CA . VAL A 1 233 ? 9.462 -0.756 -19.977 1.00 97.38 233 VAL A CA 1
ATOM 1947 C C . VAL A 1 233 ? 10.431 -1.579 -19.136 1.00 97.38 233 VAL A C 1
ATOM 1949 O O . VAL A 1 233 ? 10.803 -1.195 -18.027 1.00 97.38 233 VAL A O 1
ATOM 1952 N N . LYS A 1 234 ? 10.817 -2.747 -19.649 1.00 97.50 234 LYS A N 1
ATOM 1953 C CA . LYS A 1 234 ? 11.830 -3.608 -19.028 1.00 97.50 234 LYS A CA 1
ATOM 1954 C C . LYS A 1 234 ? 13.199 -3.214 -19.567 1.00 97.50 234 LYS A C 1
ATOM 1956 O O . LYS A 1 234 ? 13.369 -3.144 -20.779 1.00 97.50 234 LYS A O 1
ATOM 1961 N N . GLU A 1 235 ? 14.150 -2.989 -18.673 1.00 96.94 235 GLU A N 1
ATOM 1962 C CA . GLU A 1 235 ? 15.552 -2.777 -19.029 1.00 96.94 235 GLU A CA 1
ATOM 1963 C C . GLU A 1 235 ? 16.319 -4.083 -18.823 1.00 96.94 235 GLU A C 1
ATOM 1965 O O . GLU A 1 235 ? 16.146 -4.760 -17.800 1.00 96.94 235 GLU A O 1
ATOM 1970 N N . PHE A 1 236 ? 17.143 -4.438 -19.806 1.00 96.69 236 PHE A N 1
ATOM 1971 C CA . PHE A 1 236 ? 17.876 -5.697 -19.862 1.00 96.69 236 PHE A CA 1
ATOM 1972 C C . PHE A 1 236 ? 19.382 -5.437 -19.803 1.00 96.69 236 PHE A C 1
ATOM 1974 O O . PHE A 1 236 ? 19.854 -4.421 -20.308 1.00 96.69 236 PHE A O 1
ATOM 1981 N N . SER A 1 237 ? 20.124 -6.347 -19.179 1.00 95.50 237 SER A N 1
ATOM 1982 C CA . SER A 1 237 ? 21.578 -6.428 -19.318 1.00 95.50 237 SER A CA 1
ATOM 1983 C C . SER A 1 237 ? 21.967 -6.966 -20.696 1.00 95.50 237 SER A C 1
ATOM 1985 O O . SER A 1 237 ? 21.141 -7.531 -21.416 1.00 95.50 237 SER A O 1
ATOM 1987 N N . ASP A 1 238 ? 23.264 -6.915 -21.000 1.00 93.81 238 ASP A N 1
ATOM 1988 C CA . ASP A 1 238 ? 23.846 -7.571 -22.177 1.00 93.81 238 ASP A CA 1
ATOM 1989 C C . ASP A 1 238 ? 23.615 -9.095 -22.175 1.00 93.81 238 ASP A C 1
ATOM 1991 O O . ASP A 1 238 ? 23.497 -9.716 -23.228 1.00 93.81 238 ASP A O 1
ATOM 1995 N N . SER A 1 239 ? 23.473 -9.703 -20.988 1.00 93.69 239 SER A N 1
ATOM 1996 C CA . SER A 1 239 ? 23.104 -11.118 -20.808 1.00 93.69 239 SER A CA 1
ATOM 1997 C C . SER A 1 239 ? 21.606 -11.406 -20.990 1.00 93.69 239 SER A C 1
ATOM 1999 O O . SER A 1 239 ? 21.165 -12.525 -20.735 1.00 93.69 239 SER A O 1
ATOM 2001 N N . ASN A 1 240 ? 20.814 -10.419 -21.425 1.00 92.19 240 ASN A N 1
ATOM 2002 C CA . ASN A 1 240 ? 19.358 -10.495 -21.582 1.00 92.19 240 ASN A CA 1
ATOM 2003 C C . ASN A 1 240 ? 18.593 -10.764 -20.267 1.00 92.19 240 ASN A C 1
ATOM 2005 O O . ASN A 1 240 ? 17.455 -11.245 -20.266 1.00 92.19 240 ASN A O 1
ATOM 2009 N N . ASP A 1 241 ? 19.191 -10.416 -19.126 1.00 93.88 241 ASP A N 1
ATOM 2010 C CA . ASP A 1 241 ? 18.527 -10.455 -17.829 1.00 93.88 241 ASP A CA 1
ATOM 2011 C C . ASP A 1 241 ? 17.840 -9.125 -17.544 1.00 93.88 241 ASP A C 1
ATOM 2013 O O . ASP A 1 241 ? 18.427 -8.059 -17.694 1.00 93.88 241 ASP A O 1
ATOM 2017 N N . ILE A 1 242 ? 16.600 -9.162 -17.054 1.00 96.00 242 ILE A N 1
ATOM 2018 C CA . ILE A 1 242 ? 15.925 -7.935 -16.609 1.00 96.00 242 ILE A CA 1
ATOM 2019 C C . ILE A 1 242 ? 16.677 -7.370 -15.398 1.00 96.00 242 ILE A C 1
ATOM 2021 O O . ILE A 1 242 ? 16.728 -8.027 -14.351 1.00 96.00 242 ILE A O 1
ATOM 2025 N N . ILE A 1 243 ? 17.181 -6.143 -15.516 1.00 96.94 243 ILE A N 1
ATOM 2026 C CA . ILE A 1 243 ? 17.909 -5.428 -14.457 1.00 96.94 243 ILE A CA 1
ATOM 2027 C C . ILE A 1 243 ? 17.055 -4.354 -13.785 1.00 96.94 243 ILE A C 1
ATOM 2029 O O . ILE A 1 243 ? 17.206 -4.113 -12.583 1.00 96.94 243 ILE A O 1
ATOM 2033 N N . ALA A 1 244 ? 16.105 -3.767 -14.512 1.00 97.25 244 ALA A N 1
ATOM 2034 C CA . ALA A 1 244 ? 15.247 -2.705 -14.007 1.00 97.25 244 ALA A CA 1
ATOM 2035 C C . ALA A 1 244 ? 13.888 -2.657 -14.720 1.00 97.25 244 ALA A C 1
ATOM 2037 O O . ALA A 1 244 ? 13.678 -3.255 -15.777 1.00 97.25 244 ALA A O 1
ATOM 2038 N N . TYR A 1 245 ? 12.955 -1.948 -14.091 1.00 97.56 245 TYR A N 1
ATOM 2039 C CA . TYR A 1 245 ? 11.656 -1.593 -14.642 1.00 97.56 245 TYR A CA 1
ATOM 2040 C C . TYR A 1 245 ? 11.551 -0.074 -14.648 1.00 97.56 245 TYR A C 1
ATOM 2042 O O . TYR A 1 245 ? 11.617 0.563 -13.593 1.00 97.56 245 TYR A O 1
ATOM 2050 N N . LYS A 1 246 ? 11.365 0.492 -15.834 1.00 96.88 246 LYS A N 1
ATOM 2051 C CA . LYS A 1 246 ? 11.030 1.895 -16.024 1.00 96.88 246 LYS A CA 1
ATOM 2052 C C . LYS A 1 246 ? 9.514 2.039 -16.088 1.00 96.88 246 LYS A C 1
ATOM 2054 O O . LYS A 1 246 ? 8.857 1.330 -16.848 1.00 96.88 246 LYS A O 1
ATOM 2059 N N . ILE A 1 247 ? 8.970 2.948 -15.290 1.00 96.31 247 ILE A N 1
ATOM 2060 C CA . ILE A 1 247 ? 7.560 3.329 -15.300 1.00 96.31 247 ILE A CA 1
ATOM 2061 C C . ILE A 1 247 ? 7.455 4.704 -15.953 1.00 96.31 247 ILE A C 1
ATOM 2063 O O . ILE A 1 247 ? 8.101 5.648 -15.498 1.00 96.31 247 ILE A O 1
ATOM 2067 N N . ILE A 1 248 ? 6.658 4.800 -17.013 1.00 95.56 248 ILE A N 1
ATOM 2068 C CA . ILE A 1 248 ? 6.395 6.035 -1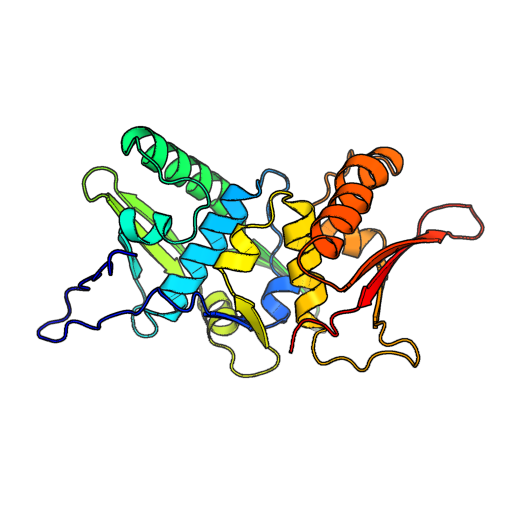7.754 1.00 95.56 248 ILE A CA 1
ATOM 2069 C C . ILE A 1 248 ? 4.946 6.418 -17.486 1.00 95.56 248 ILE A C 1
ATOM 2071 O O . ILE A 1 248 ? 4.060 5.584 -17.662 1.00 95.56 248 ILE A O 1
ATOM 2075 N N . PHE A 1 249 ? 4.686 7.641 -17.038 1.00 95.12 249 PHE A N 1
ATOM 2076 C CA . PHE A 1 249 ? 3.327 8.049 -16.694 1.00 95.12 249 PHE A CA 1
ATOM 2077 C C . PHE A 1 249 ? 3.053 9.526 -16.969 1.00 95.12 249 PHE A C 1
ATOM 2079 O O . PHE A 1 249 ? 3.955 10.354 -16.889 1.00 95.12 249 PHE A O 1
ATOM 2086 N N . ASP A 1 250 ? 1.797 9.845 -17.269 1.00 93.50 250 ASP A N 1
ATOM 2087 C CA . ASP A 1 250 ? 1.296 11.213 -17.427 1.00 93.50 250 ASP A CA 1
ATOM 2088 C C . ASP A 1 250 ? 0.165 11.455 -16.420 1.00 93.50 250 ASP A C 1
ATOM 2090 O O . ASP A 1 250 ? -0.862 10.770 -16.426 1.00 93.50 250 ASP A O 1
ATOM 2094 N N . ASP A 1 251 ? 0.375 12.427 -15.533 1.00 88.81 251 ASP A N 1
ATOM 2095 C CA . ASP A 1 251 ? -0.556 12.844 -14.488 1.00 88.81 251 ASP A CA 1
ATOM 2096 C C . ASP A 1 251 ? -1.170 14.231 -14.738 1.00 88.81 251 ASP A C 1
ATOM 2098 O O . ASP A 1 251 ? -1.698 14.844 -13.813 1.00 88.81 251 ASP A O 1
ATOM 2102 N N . SER A 1 252 ? -1.160 14.727 -15.980 1.00 84.00 252 SER A N 1
ATOM 2103 C CA . SER A 1 252 ? -1.680 16.057 -16.336 1.00 84.00 252 SER A CA 1
ATOM 2104 C C . SER A 1 252 ? -3.176 16.244 -16.037 1.00 84.00 252 SER A C 1
ATOM 2106 O O . SER A 1 252 ? -3.636 17.374 -15.863 1.00 84.00 252 SER A O 1
ATOM 2108 N N . ASN A 1 253 ? -3.945 15.153 -15.942 1.00 74.94 253 ASN A N 1
ATOM 2109 C CA . ASN A 1 253 ? -5.348 15.168 -15.510 1.00 74.94 253 ASN A CA 1
ATOM 2110 C C . ASN A 1 253 ? -5.534 15.300 -13.986 1.00 74.94 253 ASN A C 1
ATOM 2112 O O . ASN A 1 253 ? -6.648 15.548 -13.526 1.00 74.94 253 ASN A O 1
ATOM 2116 N N . ARG A 1 254 ? -4.461 15.183 -13.195 1.00 69.19 254 ARG A N 1
ATOM 2117 C CA . ARG A 1 254 ? -4.464 15.319 -11.734 1.00 69.19 254 ARG A CA 1
ATOM 2118 C C . ARG A 1 254 ? -3.980 16.707 -11.315 1.00 69.19 254 ARG A C 1
ATOM 2120 O O . ARG A 1 254 ? -2.883 16.839 -10.772 1.00 69.19 254 ARG A O 1
ATOM 2127 N N . LYS A 1 255 ? -4.784 17.746 -11.540 1.00 50.41 255 LYS A N 1
ATOM 2128 C CA . LYS A 1 255 ? -4.520 19.065 -10.936 1.00 50.41 255 LYS A CA 1
ATOM 2129 C C . LYS A 1 255 ? -4.834 19.021 -9.444 1.00 50.41 255 LYS A C 1
ATOM 2131 O O . LYS A 1 255 ? -5.992 18.727 -9.097 1.00 50.41 255 LYS A O 1
#

Organism: NCBI:txid1660076

Secondary structure (DSSP, 8-state):
----------TT------GGG-EEEEEHHHHHH-PPPTT--HHHHHHHHHHHHHHHH-TT-SEEEEEHHHHGGG-SS----HHHHHHHHHHHHHHHTT-EEEEEEE-SS-EEEEEEESEEEEEEETTTTEEEEEE-HHHHHHHH--SSEEEEEHHHHHH---HHHHHHHHHHHTTTTSPP-TTS-EEEEEEHHHHHHHTT--TT--HHHHIIIIIHHHHHHHHHHT-SEEEEEEEE-TTS-EEEEEEEEE-TT--

Nearest PDB structures (foldseek):
  7rva-assembly1_C  TM=7.687E-01  e=3.485E-09  Escherichia coli K-12
  2z9o-assembly1_A  TM=4.682E-01  e=5.428E-08  Escherichia coli K-12
  2z9o-assembly1_B  TM=4.497E-01  e=2.217E-08  Escherichia coli K-12
  6h24-assembly1_B  TM=7.243E-01  e=5.799E-03  Sphinx1.76-related DNA
  6h24-assembly1_A  TM=6.790E-01  e=7.816E-03  Sphinx1.76-related DNA

InterPro domains:
  IPR000525 Initiator Rep protein, WH1 domain [PF01051] (26-172)
  IPR036388 Winged helix-like DNA-binding domain superfamily [G3DSA:1.10.10.10] (160-254)
  IPR036390 Winged helix DNA-binding domain superfamily [SSF46785] (148-226)

pLDDT: mean 83.54, std 16.59, range [28.25, 98.31]

Solvent-accessible surface area (backbone atoms only — not comparable to full-atom values): 14697 Å² total; per-residue (Å²): 131,86,85,71,79,59,72,57,91,48,94,91,49,74,59,78,58,77,70,84,69,38,74,38,55,29,18,46,63,47,66,79,46,55,41,60,54,66,85,59,44,36,65,49,52,38,51,51,54,47,50,53,44,53,50,64,72,48,76,86,54,70,69,45,76,44,46,50,76,63,64,48,74,53,45,87,62,85,75,88,46,67,69,59,49,50,53,51,50,50,55,44,55,64,56,49,76,61,32,33,34,72,49,75,49,77,58,98,88,47,78,48,76,49,75,46,52,43,56,76,40,78,47,80,39,75,92,79,41,29,40,36,36,27,63,26,69,69,48,46,50,28,51,66,38,89,61,74,52,26,72,48,47,42,56,62,58,33,66,48,71,48,47,44,33,46,37,50,50,58,58,54,50,61,48,69,86,56,80,51,50,100,86,54,36,37,79,48,80,31,45,46,62,56,48,31,55,68,50,33,52,59,84,87,57,50,70,69,52,41,45,66,70,35,49,52,53,26,25,52,60,37,29,74,78,73,26,75,35,40,46,78,45,80,39,62,45,98,88,70,44,76,50,27,41,34,41,40,36,22,56,83,83,68,122

Foldseek 3Di:
DDQDQDADDDVPDRDRPPCPFQKAKWALVCLLFKFAALPDFLQLVLLVVLVLVQCLVVVPDQKDKAALVSSQSQAPDDDPDLVVSLVVVVVSVVRLQPTWGFDWDDDPVDTDTDTGRQWPDWDQDSVRRIIMTGGDPVNSCGRPPPPLMFMDRSNVLNPQRGLLLSLVLSVVRSCVVPDADPVQKDKDKDFPVSSCRSSVPDPPDDPVNCVVRHFVSNQVRCCVPPFVGWHWDFDADPVRHGTIIMIMTHHVVPD

Radius of gyration: 19.51 Å; Cα contacts (8 Å, |Δi|>4): 365; chains: 1; bounding box: 58×36×51 Å

Mean predicted aligned error: 7.86 Å

Sequence (255 aa):
MPNITLGFRFKEFIMKIEVEKGDLSYANEMNMTLSFPESFTASDFNMFFTICYFIKKDRFNDKIEIPFSALESFLPSKIKNKKRFHEDIVKFVDKIKLISKIYTIKTIEEEVYGLDAFFTSIKAYRNKQILSLEVNKKAKEFLFSFSRYLYFNLHEFCGIKSKYSKSVFRILIQFKNVKSNFKGEKELTLTKKQFRDLLSIPKKYKPAHIDQKVLKPSSSELSDGYFNKVDFVKEFSDSNDIIAYKIIFDDSNRK